Protein AF-B9FM03-F1 (afdb_monomer_lite)

Structure (mmCIF, N/CA/C/O backbone):
data_AF-B9FM03-F1
#
_entry.id   AF-B9FM03-F1
#
loop_
_atom_site.group_PDB
_atom_site.id
_atom_site.type_symbol
_atom_site.label_atom_id
_atom_site.label_alt_id
_atom_site.label_comp_id
_atom_site.label_asym_id
_atom_site.label_entity_id
_atom_site.label_seq_id
_atom_site.pdbx_PDB_ins_code
_atom_site.Cartn_x
_atom_site.Cartn_y
_atom_site.Cartn_z
_atom_site.occupancy
_atom_site.B_iso_or_equiv
_atom_site.auth_seq_id
_atom_site.auth_comp_id
_atom_site.auth_asym_id
_atom_site.auth_atom_id
_atom_site.pdbx_PDB_model_num
ATOM 1 N N . MET A 1 1 ? 5.303 -16.244 -36.282 1.00 72.19 1 MET A N 1
ATOM 2 C CA . MET A 1 1 ? 6.299 -16.594 -35.236 1.00 72.19 1 MET A CA 1
ATOM 3 C C . MET A 1 1 ? 5.661 -16.790 -33.855 1.00 72.19 1 MET A C 1
ATOM 5 O O . MET A 1 1 ? 5.867 -17.839 -33.264 1.00 72.19 1 MET A O 1
ATOM 9 N N . ILE A 1 2 ? 4.841 -15.857 -33.351 1.00 80.44 2 ILE A N 1
ATOM 10 C CA . ILE A 1 2 ? 4.264 -15.939 -31.989 1.00 80.44 2 ILE A CA 1
ATOM 11 C C . ILE A 1 2 ? 3.303 -17.130 -31.808 1.00 80.44 2 ILE A C 1
ATOM 13 O O . ILE A 1 2 ? 3.425 -17.859 -30.828 1.00 80.44 2 ILE A O 1
ATOM 17 N N . HIS A 1 3 ? 2.412 -17.401 -32.770 1.00 80.50 3 HIS A N 1
ATOM 18 C CA . HIS A 1 3 ? 1.543 -18.588 -32.726 1.00 80.50 3 HIS A CA 1
ATOM 19 C C . HIS A 1 3 ? 2.316 -19.905 -32.609 1.00 80.50 3 HIS A C 1
ATOM 21 O O . HIS A 1 3 ? 1.897 -20.802 -31.884 1.00 80.50 3 HIS A O 1
ATOM 27 N N . PHE A 1 4 ? 3.453 -20.010 -33.301 1.00 85.38 4 PHE A N 1
ATOM 28 C CA . PHE A 1 4 ? 4.306 -21.191 -33.230 1.00 85.38 4 PHE A CA 1
ATOM 29 C C . PHE A 1 4 ? 4.900 -21.360 -31.830 1.00 85.38 4 PHE A C 1
ATOM 31 O O . PHE A 1 4 ? 4.866 -22.458 -31.291 1.00 85.38 4 PHE A O 1
ATOM 38 N N . ILE A 1 5 ? 5.363 -20.271 -31.208 1.00 88.38 5 ILE A N 1
ATOM 39 C CA . ILE A 1 5 ? 5.891 -20.297 -29.837 1.00 88.38 5 ILE A CA 1
ATOM 40 C C . ILE A 1 5 ? 4.797 -20.697 -28.838 1.00 88.38 5 ILE A C 1
ATOM 42 O O . ILE A 1 5 ? 5.030 -21.553 -27.990 1.00 88.38 5 ILE A O 1
ATOM 46 N N . LEU A 1 6 ? 3.594 -20.123 -28.953 1.00 88.00 6 LEU A N 1
ATOM 47 C CA . LEU A 1 6 ? 2.467 -20.473 -28.082 1.00 88.00 6 LEU A CA 1
ATOM 48 C C . LEU A 1 6 ? 2.044 -21.934 -28.252 1.00 88.00 6 LEU A C 1
ATOM 50 O O . LEU A 1 6 ? 1.744 -22.598 -27.263 1.00 88.00 6 LEU A O 1
ATOM 54 N N . LYS A 1 7 ? 2.056 -22.445 -29.488 1.00 87.81 7 LYS A N 1
ATOM 55 C CA . LYS A 1 7 ? 1.763 -23.850 -29.775 1.00 87.81 7 LYS A CA 1
ATOM 56 C C . LYS A 1 7 ? 2.841 -24.773 -29.214 1.00 87.81 7 LYS A C 1
ATOM 58 O O . LYS A 1 7 ? 2.500 -25.706 -28.508 1.00 87.81 7 LYS A O 1
ATOM 63 N N . LEU A 1 8 ? 4.117 -24.462 -29.432 1.00 93.25 8 LEU A N 1
ATOM 64 C CA . LEU A 1 8 ? 5.243 -25.225 -28.890 1.00 93.25 8 LEU A CA 1
ATOM 65 C C . LEU A 1 8 ? 5.205 -25.281 -27.355 1.00 93.25 8 LEU A C 1
ATOM 67 O O . LEU A 1 8 ? 5.401 -26.340 -26.764 1.00 93.25 8 LEU A O 1
ATOM 71 N N . MET A 1 9 ? 4.914 -24.151 -26.704 1.00 92.06 9 MET A N 1
ATOM 72 C CA . MET A 1 9 ? 4.705 -24.100 -25.256 1.00 92.06 9 MET A CA 1
ATOM 73 C C . MET A 1 9 ? 3.519 -24.973 -24.842 1.00 92.06 9 MET A C 1
ATOM 75 O O . MET A 1 9 ? 3.603 -25.686 -23.843 1.00 92.06 9 MET A O 1
ATOM 79 N N . GLY A 1 10 ? 2.421 -24.926 -25.596 1.00 93.56 10 GLY A N 1
ATOM 80 C CA . GLY A 1 10 ? 1.247 -25.746 -25.328 1.00 93.56 10 GLY A CA 1
ATOM 81 C C . GLY A 1 10 ? 1.511 -27.239 -25.481 1.00 93.56 10 GLY A C 1
ATOM 82 O O . GLY A 1 10 ? 1.114 -28.006 -24.611 1.00 93.56 10 GLY A O 1
ATOM 83 N N . ASP A 1 11 ? 2.266 -27.639 -26.500 1.00 94.69 11 ASP A N 1
ATOM 84 C CA . ASP A 1 11 ? 2.661 -29.030 -26.730 1.00 94.69 11 ASP A CA 1
ATOM 85 C C . ASP A 1 11 ? 3.583 -29.541 -25.605 1.00 94.69 11 ASP A C 1
ATOM 87 O O . ASP A 1 11 ? 3.445 -30.676 -25.156 1.00 94.69 11 ASP A O 1
ATOM 91 N N . ALA A 1 12 ? 4.484 -28.694 -25.092 1.00 95.75 12 ALA A N 1
ATOM 92 C CA . ALA A 1 12 ? 5.390 -29.052 -23.998 1.00 95.75 12 ALA A CA 1
ATOM 93 C C . ALA A 1 12 ? 4.716 -29.087 -22.611 1.00 95.75 12 ALA A C 1
ATOM 95 O O . ALA A 1 12 ? 5.104 -29.881 -21.757 1.00 95.75 12 ALA A O 1
ATOM 96 N N . THR A 1 13 ? 3.737 -28.210 -22.359 1.00 95.12 13 THR A N 1
ATOM 97 C CA . THR A 1 13 ? 3.107 -28.041 -21.031 1.00 95.12 13 THR A CA 1
ATOM 98 C C . THR A 1 13 ? 1.720 -28.672 -20.910 1.00 95.12 13 THR A C 1
ATOM 100 O O . THR A 1 13 ? 1.210 -28.811 -19.800 1.00 95.12 13 THR A O 1
ATOM 103 N N . GLY A 1 14 ? 1.081 -29.017 -22.029 1.00 93.50 14 GLY A N 1
ATOM 104 C CA . GLY A 1 14 ? -0.329 -29.406 -22.091 1.00 93.50 14 GLY A CA 1
ATOM 105 C C . GLY A 1 14 ? -1.314 -28.238 -21.931 1.00 93.50 14 GLY A C 1
ATOM 106 O O . GLY A 1 14 ? -2.508 -28.470 -21.745 1.00 93.50 14 GLY A O 1
ATOM 107 N N . LEU A 1 15 ? -0.850 -26.981 -21.968 1.00 92.38 15 LEU A N 1
ATOM 108 C CA . LEU A 1 15 ? -1.687 -25.790 -21.781 1.00 92.38 15 LEU A CA 1
ATOM 109 C C . LEU A 1 15 ? -2.113 -25.167 -23.116 1.00 92.38 15 LEU A C 1
ATOM 111 O O . LEU A 1 15 ? -1.311 -24.999 -24.026 1.00 92.38 15 LEU A O 1
ATOM 115 N N . VAL A 1 16 ? -3.366 -24.716 -23.213 1.00 89.94 16 VAL A N 1
ATOM 116 C CA . VAL A 1 16 ? -3.882 -24.017 -24.404 1.00 89.94 16 VAL A CA 1
ATOM 117 C C . VAL A 1 16 ? -4.222 -22.568 -24.059 1.00 89.94 16 VAL A C 1
ATOM 119 O O . VAL A 1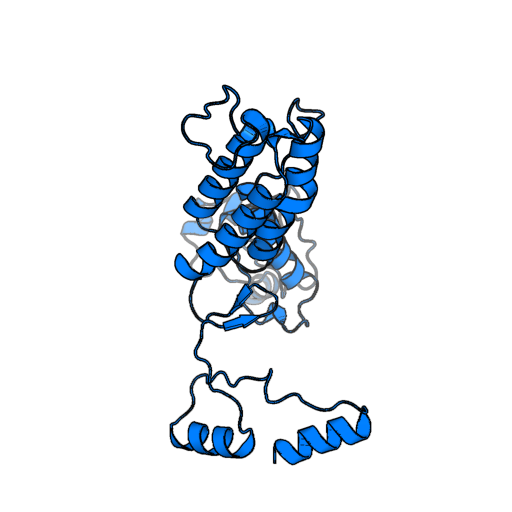 16 ? -4.950 -22.292 -23.104 1.00 89.94 16 VAL A O 1
ATOM 122 N N . SER A 1 17 ? -3.700 -21.620 -24.840 1.00 86.81 17 SER A N 1
ATOM 123 C CA . SER A 1 17 ? -3.974 -20.191 -24.650 1.00 86.81 17 SER A CA 1
ATOM 124 C C . SER A 1 17 ? -5.417 -19.837 -25.016 1.00 86.81 17 SER A C 1
ATOM 126 O O . SER A 1 17 ? -5.880 -20.120 -26.118 1.00 86.81 17 SER A O 1
ATOM 128 N N . ASN A 1 18 ? -6.124 -19.160 -24.110 1.00 89.19 18 ASN A N 1
ATOM 129 C CA . ASN A 1 18 ? -7.483 -18.684 -24.359 1.00 89.19 18 ASN A CA 1
ATOM 130 C C . ASN A 1 18 ? -7.463 -17.258 -24.929 1.00 89.19 18 ASN A C 1
ATOM 132 O O . ASN A 1 18 ? -7.473 -16.285 -24.176 1.00 89.19 18 ASN A O 1
ATOM 136 N N . LEU A 1 19 ? -7.478 -17.139 -26.258 1.00 86.06 19 LEU A N 1
ATOM 137 C CA . LEU A 1 19 ? -7.442 -15.844 -26.949 1.00 86.06 19 LEU A CA 1
ATOM 138 C C . LEU A 1 19 ? -8.680 -14.968 -26.675 1.00 86.06 19 LEU A C 1
ATOM 140 O O . LEU A 1 19 ? -8.576 -13.749 -26.706 1.00 86.06 19 LEU A O 1
ATOM 144 N N . ALA A 1 20 ? -9.822 -15.560 -26.302 1.00 86.81 20 ALA A N 1
ATOM 145 C CA . ALA A 1 20 ? -11.026 -14.807 -25.938 1.00 86.81 20 ALA A CA 1
ATOM 146 C C . ALA A 1 20 ? -10.911 -14.102 -24.571 1.00 86.81 20 ALA A C 1
ATOM 148 O O . ALA A 1 20 ? -11.579 -13.097 -24.329 1.00 86.81 20 ALA A O 1
ATOM 149 N N . LYS A 1 21 ? -10.075 -14.625 -23.663 1.00 87.88 21 LYS A N 1
ATOM 150 C CA . LYS A 1 21 ? -9.746 -13.980 -22.377 1.00 87.88 21 LYS A CA 1
ATOM 151 C C . LYS A 1 21 ? -8.492 -13.108 -22.459 1.00 87.88 21 LYS A C 1
ATOM 153 O O . LYS A 1 21 ? -8.310 -12.240 -21.604 1.00 87.88 21 LYS A O 1
ATOM 158 N N . SER A 1 22 ? -7.647 -13.339 -23.458 1.00 89.62 22 SER A N 1
ATOM 159 C CA . SER A 1 22 ? -6.464 -12.531 -23.737 1.00 89.62 22 SER A CA 1
ATOM 160 C C . SER A 1 22 ? -6.839 -11.187 -24.354 1.00 89.62 22 SER A C 1
ATOM 162 O O . SER A 1 22 ? -7.879 -11.021 -24.986 1.00 89.62 22 SER A O 1
ATOM 164 N N . SER A 1 23 ? -5.979 -10.196 -24.161 1.00 90.38 23 SER A N 1
ATOM 165 C CA . SER A 1 23 ? -6.109 -8.896 -24.810 1.00 90.38 23 SER A CA 1
ATOM 166 C C . SER A 1 23 ? -4.739 -8.294 -25.045 1.00 90.38 23 SER A C 1
ATOM 168 O O . SER A 1 23 ? -3.835 -8.497 -24.233 1.00 90.38 23 SER A O 1
ATOM 170 N N . LEU A 1 24 ? -4.614 -7.526 -26.119 1.00 89.44 24 LEU A N 1
ATOM 171 C CA . LEU A 1 24 ? -3.382 -6.834 -26.470 1.00 89.44 24 LEU A CA 1
ATOM 172 C C . LEU A 1 24 ? -3.404 -5.420 -25.923 1.00 89.44 24 LEU A C 1
ATOM 174 O O . LEU A 1 24 ? -4.366 -4.692 -26.141 1.00 89.44 24 LEU A O 1
ATOM 178 N N . THR A 1 25 ? -2.327 -5.033 -25.254 1.00 89.50 25 THR A N 1
ATOM 179 C CA . THR A 1 25 ? -2.129 -3.664 -24.787 1.00 89.50 25 THR A CA 1
ATOM 180 C C . THR A 1 25 ? -0.878 -3.119 -25.440 1.00 89.50 25 THR A C 1
ATOM 182 O O . THR A 1 25 ? 0.221 -3.604 -25.185 1.00 89.50 25 THR A O 1
ATOM 185 N N . LEU A 1 26 ? -1.060 -2.130 -26.306 1.00 86.38 26 LEU A N 1
ATOM 186 C CA . LEU A 1 26 ? -0.007 -1.599 -27.161 1.00 86.38 26 LEU A CA 1
ATOM 187 C C . LEU A 1 26 ? 0.713 -0.464 -26.431 1.00 86.38 26 LEU A C 1
ATOM 189 O O . LEU A 1 26 ? 0.075 0.463 -25.927 1.00 86.38 26 LEU A O 1
ATOM 193 N N . ILE A 1 27 ? 2.040 -0.544 -26.351 1.00 86.50 27 ILE A N 1
ATOM 194 C CA . ILE A 1 27 ? 2.884 0.451 -25.685 1.00 86.50 27 ILE A CA 1
ATOM 195 C C . ILE A 1 27 ? 3.951 0.880 -26.686 1.00 86.50 27 ILE A C 1
ATOM 197 O O . ILE A 1 27 ? 4.836 0.096 -27.005 1.00 86.50 27 ILE A O 1
ATOM 201 N N . HIS A 1 28 ? 3.868 2.130 -27.150 1.00 85.81 28 HIS A N 1
ATOM 202 C CA . HIS A 1 28 ? 4.849 2.726 -28.065 1.00 85.81 28 HIS A CA 1
ATOM 203 C C . HIS A 1 28 ? 5.066 1.911 -29.361 1.00 85.81 28 HIS A C 1
ATOM 205 O O . HIS A 1 28 ? 6.197 1.646 -29.755 1.00 85.81 28 HIS A O 1
ATOM 211 N N . CYS A 1 29 ? 3.970 1.502 -30.009 1.00 85.38 29 CYS A N 1
ATOM 212 C CA . CYS A 1 29 ? 3.992 0.769 -31.280 1.00 85.38 29 CYS A CA 1
ATOM 213 C C . CYS A 1 29 ? 3.648 1.697 -32.454 1.00 85.38 29 CYS A C 1
ATOM 215 O O . CYS A 1 29 ? 2.852 2.623 -32.284 1.00 85.38 29 CYS A O 1
ATOM 217 N N . THR A 1 30 ? 4.216 1.435 -33.633 1.00 88.44 30 THR A N 1
ATOM 218 C CA . THR A 1 30 ? 3.813 2.079 -34.898 1.00 88.44 30 THR A CA 1
ATOM 219 C C . THR A 1 30 ? 2.595 1.385 -35.506 1.00 88.44 30 THR A C 1
ATOM 221 O O . THR A 1 30 ? 2.358 0.212 -35.226 1.00 88.44 30 THR A O 1
ATOM 224 N N . ASP A 1 31 ? 1.846 2.070 -36.374 1.00 86.00 31 ASP A N 1
ATOM 225 C CA . ASP A 1 31 ? 0.624 1.515 -36.984 1.00 86.00 31 ASP A CA 1
ATOM 226 C C . ASP A 1 31 ? 0.879 0.188 -37.723 1.00 86.00 31 ASP A C 1
ATOM 228 O O . ASP A 1 31 ? 0.123 -0.766 -37.560 1.00 86.00 31 ASP A O 1
ATOM 232 N N . VAL A 1 32 ? 2.022 0.074 -38.410 1.00 87.94 32 VAL A N 1
ATOM 233 C CA . VAL A 1 32 ? 2.455 -1.166 -39.084 1.00 87.94 32 VAL A CA 1
ATOM 234 C C . VAL A 1 32 ? 2.616 -2.326 -38.092 1.00 87.94 32 VAL A C 1
ATOM 236 O O . VAL A 1 32 ? 2.123 -3.425 -38.326 1.00 87.94 32 VAL A O 1
ATOM 239 N N . GLN A 1 33 ? 3.253 -2.084 -36.941 1.00 86.25 33 GLN A N 1
ATOM 240 C CA . GLN A 1 33 ? 3.433 -3.115 -35.910 1.00 86.25 33 GLN A CA 1
ATOM 241 C C . GLN A 1 33 ? 2.105 -3.529 -35.273 1.00 86.25 33 GLN A C 1
ATOM 243 O O . GLN A 1 33 ? 1.941 -4.674 -34.850 1.00 86.25 33 GLN A O 1
ATOM 248 N N . ILE A 1 34 ? 1.160 -2.595 -35.164 1.00 85.19 34 ILE A N 1
ATOM 249 C CA . ILE A 1 34 ? -0.162 -2.873 -34.607 1.00 85.19 34 ILE A CA 1
ATOM 250 C C . ILE A 1 34 ? -0.920 -3.828 -35.528 1.00 85.19 34 ILE A C 1
ATOM 252 O O . ILE A 1 34 ? -1.488 -4.804 -35.034 1.00 85.19 34 ILE A O 1
ATOM 256 N N . GLU A 1 35 ? -0.899 -3.587 -36.838 1.00 84.94 35 GLU A N 1
ATOM 257 C CA . GLU A 1 35 ? -1.536 -4.458 -37.830 1.00 84.94 35 GLU A CA 1
ATOM 258 C C . GLU A 1 35 ? -0.929 -5.867 -37.811 1.00 84.94 35 GLU A C 1
ATOM 260 O O . GLU A 1 35 ? -1.664 -6.838 -37.622 1.00 84.94 35 GLU A O 1
ATOM 265 N N . GLU A 1 36 ? 0.403 -5.978 -37.858 1.00 84.94 36 GLU A N 1
ATOM 266 C CA . GLU A 1 36 ? 1.115 -7.264 -37.814 1.00 84.94 36 GLU A CA 1
ATOM 267 C C . GLU A 1 36 ? 0.762 -8.090 -36.565 1.00 84.94 36 GLU A C 1
ATOM 269 O O . GLU A 1 36 ? 0.483 -9.289 -36.641 1.00 84.94 36 GLU A O 1
ATOM 274 N N . VAL A 1 37 ? 0.760 -7.467 -35.383 1.00 84.94 37 VAL A N 1
ATOM 275 C CA . VAL A 1 37 ? 0.481 -8.174 -34.122 1.00 84.94 37 VAL A CA 1
ATOM 276 C C . VAL A 1 37 ? -0.995 -8.560 -34.015 1.00 84.94 37 VAL A C 1
ATOM 278 O O . VAL A 1 37 ? -1.319 -9.620 -33.470 1.00 84.94 37 VAL A O 1
ATOM 281 N N . THR A 1 38 ? -1.895 -7.729 -34.538 1.00 84.19 38 THR A N 1
ATOM 282 C CA . THR A 1 38 ? -3.341 -7.979 -34.484 1.00 84.19 38 THR A CA 1
ATOM 283 C C . THR A 1 38 ? -3.738 -9.126 -35.406 1.00 84.19 38 THR A C 1
ATOM 285 O O . THR A 1 38 ? -4.510 -9.993 -34.989 1.00 84.19 38 THR A O 1
ATOM 288 N N . GLU A 1 39 ? -3.156 -9.190 -36.606 1.00 85.00 39 GLU A N 1
ATOM 289 C CA . GLU A 1 39 ? -3.340 -10.302 -37.542 1.00 85.00 39 GLU A CA 1
ATOM 290 C C . GLU A 1 39 ? -2.853 -11.624 -36.933 1.00 85.00 39 GLU A C 1
ATOM 292 O O . GLU A 1 39 ? -3.545 -12.640 -36.992 1.00 85.00 39 GLU A O 1
ATOM 297 N N . VAL A 1 40 ? -1.700 -11.595 -36.256 1.00 83.56 40 VAL A N 1
ATOM 298 C CA . VAL A 1 40 ? -1.063 -12.793 -35.693 1.00 83.56 40 VAL A CA 1
ATOM 299 C C . VAL A 1 40 ? -1.694 -13.283 -34.391 1.00 83.56 40 VAL A C 1
ATOM 301 O O . VAL A 1 40 ? -1.517 -14.446 -34.070 1.00 83.56 40 VAL A O 1
ATOM 304 N N . LEU A 1 41 ? -2.348 -12.456 -33.575 1.00 82.31 41 LEU A N 1
ATOM 305 C CA . LEU A 1 41 ? -2.871 -12.907 -32.271 1.00 82.31 41 LEU A CA 1
ATOM 306 C C . LEU A 1 41 ? -4.395 -12.938 -32.197 1.00 82.31 41 LEU A C 1
ATOM 308 O O . LEU A 1 41 ? -4.927 -13.564 -31.278 1.00 82.31 41 LEU A O 1
ATOM 312 N N . THR A 1 42 ? -5.090 -12.284 -33.133 1.00 84.56 42 THR A N 1
ATOM 313 C CA . THR A 1 42 ? -6.561 -12.281 -33.246 1.00 84.56 42 THR A CA 1
ATOM 314 C C . THR A 1 42 ? -7.268 -12.001 -31.905 1.00 84.56 42 THR A C 1
ATOM 316 O O . THR A 1 42 ? -8.322 -12.554 -31.596 1.00 84.56 42 THR A O 1
ATOM 319 N N . CYS A 1 43 ? -6.656 -11.161 -31.065 1.00 85.44 43 CYS A N 1
ATOM 320 C CA . CYS A 1 43 ? -7.136 -10.799 -29.730 1.00 85.44 43 CYS A CA 1
ATOM 321 C C . CYS A 1 43 ? -7.688 -9.368 -29.729 1.00 85.44 43 CYS A C 1
ATOM 323 O O . CYS A 1 43 ? -7.186 -8.519 -30.469 1.00 85.44 43 CYS A O 1
ATOM 325 N N . PRO A 1 44 ? -8.650 -9.042 -28.848 1.00 88.19 44 PRO A N 1
ATOM 326 C CA . PRO A 1 44 ? -9.120 -7.673 -28.702 1.00 88.19 44 PRO A CA 1
ATOM 327 C C . PRO A 1 44 ? -7.996 -6.757 -28.205 1.00 88.19 44 PRO A C 1
ATOM 329 O O . PRO A 1 44 ? -7.309 -7.058 -27.221 1.00 88.19 44 PRO A O 1
ATOM 332 N N . ILE A 1 45 ? -7.851 -5.606 -28.856 1.00 87.88 45 ILE A N 1
ATOM 333 C CA . ILE A 1 45 ? -6.948 -4.542 -28.420 1.00 87.88 45 ILE A CA 1
ATOM 334 C C . ILE A 1 45 ? -7.623 -3.776 -27.276 1.00 87.88 45 ILE A C 1
ATOM 336 O O . ILE A 1 45 ? -8.755 -3.308 -27.400 1.00 87.88 45 ILE A O 1
ATOM 340 N N . LYS A 1 46 ? -6.924 -3.637 -26.150 1.00 89.62 46 LYS A N 1
ATOM 341 C CA . LYS A 1 46 ? -7.307 -2.798 -25.014 1.00 89.62 46 LYS A CA 1
ATOM 342 C C . LYS A 1 46 ? -6.270 -1.708 -24.814 1.00 89.62 46 LYS A C 1
ATOM 344 O O . LYS A 1 46 ? -5.069 -1.933 -24.910 1.00 89.62 46 LYS A O 1
ATOM 349 N N . GLN A 1 47 ? -6.744 -0.517 -24.488 1.00 87.62 47 GLN A N 1
ATOM 350 C CA . GLN A 1 47 ? -5.870 0.591 -24.131 1.00 87.62 47 GLN A CA 1
ATOM 351 C C . GLN A 1 47 ? -5.693 0.660 -22.617 1.00 87.62 47 GLN A C 1
ATOM 353 O O . GLN A 1 47 ? -6.587 0.289 -21.854 1.00 87.62 47 GLN A O 1
ATOM 358 N N . LEU A 1 48 ? -4.531 1.146 -22.179 1.00 89.00 48 LEU A N 1
ATOM 359 C CA . LEU A 1 48 ? -4.327 1.479 -20.774 1.00 89.00 48 LEU A CA 1
ATOM 360 C C . LEU A 1 48 ? -5.275 2.624 -20.388 1.00 89.00 48 LEU A C 1
ATOM 362 O O . LEU A 1 48 ? -5.415 3.582 -21.149 1.00 89.00 48 LEU A O 1
ATOM 366 N N . PRO A 1 49 ? -5.894 2.575 -19.201 1.00 88.50 49 PRO A N 1
ATOM 367 C CA . PRO A 1 49 ? -5.654 1.629 -18.109 1.00 88.50 49 PRO A CA 1
ATOM 368 C C . PRO A 1 49 ? -6.387 0.281 -18.259 1.00 88.50 49 PRO A C 1
ATOM 370 O O . PRO A 1 49 ? -7.571 0.245 -18.582 1.00 88.50 49 PRO A O 1
ATOM 373 N N . ILE A 1 50 ? -5.720 -0.828 -17.919 1.00 89.81 50 ILE A N 1
ATOM 374 C CA . ILE A 1 50 ? -6.341 -2.168 -17.843 1.00 89.81 50 ILE A CA 1
ATOM 375 C C . ILE A 1 50 ? -6.394 -2.665 -16.398 1.00 89.81 50 ILE A C 1
ATOM 377 O O . ILE A 1 50 ? -5.581 -2.268 -15.572 1.00 89.81 50 ILE A O 1
ATOM 381 N N . VAL A 1 51 ? -7.331 -3.559 -16.075 1.00 88.50 51 VAL A N 1
ATOM 382 C CA . VAL A 1 51 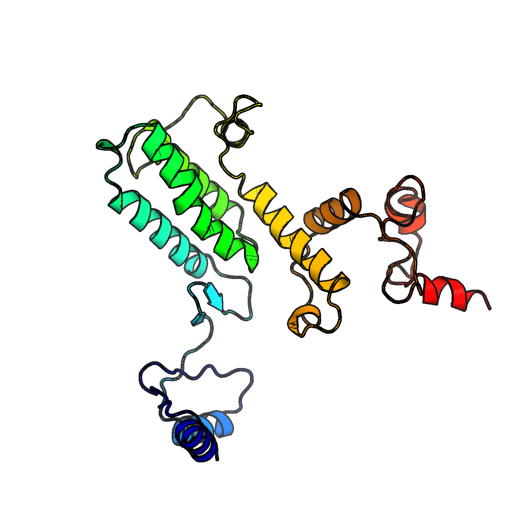? -7.395 -4.184 -14.744 1.00 88.50 51 VAL A CA 1
ATOM 383 C C . VAL A 1 51 ? -6.622 -5.499 -14.758 1.00 88.50 51 VAL A C 1
ATOM 385 O O . VAL A 1 51 ? -6.971 -6.410 -15.504 1.00 88.50 51 VAL A O 1
ATOM 388 N N . TYR A 1 52 ? -5.617 -5.621 -13.894 1.00 89.19 52 TYR A N 1
ATOM 389 C CA . TYR A 1 52 ? -4.838 -6.843 -13.702 1.00 89.19 52 TYR A CA 1
ATOM 390 C C . TYR A 1 52 ? -4.764 -7.187 -12.219 1.00 89.19 52 TYR A C 1
ATOM 392 O O . TYR A 1 52 ? -4.461 -6.328 -11.394 1.00 89.19 52 TYR A O 1
ATOM 400 N N . LEU A 1 53 ? -5.116 -8.429 -11.870 1.00 89.62 53 LEU A N 1
ATOM 401 C CA . LEU A 1 53 ? -5.253 -8.889 -10.477 1.00 89.62 53 LEU A CA 1
ATOM 402 C C . LEU A 1 53 ? -6.144 -7.974 -9.611 1.00 89.62 53 LEU A C 1
ATOM 404 O O . LEU A 1 53 ? -6.019 -7.896 -8.396 1.00 89.62 53 LEU A O 1
ATOM 408 N N . GLY A 1 54 ? -7.082 -7.269 -10.244 1.00 87.62 54 GLY A N 1
ATOM 409 C CA . GLY A 1 54 ? -7.971 -6.334 -9.568 1.00 87.62 54 GLY A CA 1
ATOM 410 C C . GLY A 1 54 ? -7.403 -4.928 -9.355 1.00 87.62 54 GLY A C 1
ATOM 411 O O . GLY A 1 54 ? -8.169 -4.099 -8.864 1.00 87.62 54 GLY A O 1
ATOM 412 N N . LEU A 1 55 ? -6.157 -4.649 -9.759 1.00 89.81 55 LEU A N 1
ATOM 413 C CA . LEU A 1 55 ? -5.515 -3.330 -9.738 1.00 89.81 55 LEU A CA 1
ATOM 414 C C . LEU A 1 55 ? -5.551 -2.661 -11.122 1.00 89.81 55 LEU A C 1
ATOM 416 O O . LEU A 1 55 ? -5.438 -3.353 -12.136 1.00 89.81 55 LEU A O 1
ATOM 420 N N . PRO A 1 56 ? -5.677 -1.325 -11.192 1.00 89.69 56 PRO A N 1
ATOM 421 C CA . PRO A 1 56 ? -5.535 -0.596 -12.444 1.00 89.69 56 PRO A CA 1
ATOM 422 C C . PRO A 1 56 ? -4.053 -0.503 -12.836 1.00 89.69 56 PRO A C 1
ATOM 424 O O . PRO A 1 56 ? -3.271 0.200 -12.198 1.00 89.69 56 PRO A O 1
ATOM 427 N N . LEU A 1 57 ? -3.668 -1.186 -13.910 1.00 88.88 57 LEU A N 1
ATOM 428 C CA . LEU A 1 57 ? -2.395 -0.970 -14.585 1.00 88.88 57 LEU A CA 1
ATOM 429 C C . LEU A 1 57 ? -2.514 0.263 -15.473 1.00 88.88 57 LEU A C 1
ATOM 431 O O . LEU A 1 57 ? -3.348 0.319 -16.375 1.00 88.88 57 LEU A O 1
ATOM 435 N N . SER A 1 58 ? -1.677 1.256 -15.205 1.00 87.38 58 SER A N 1
ATOM 436 C CA . SER A 1 58 ? -1.664 2.545 -15.885 1.00 87.38 58 SER A CA 1
ATOM 437 C C . SER A 1 58 ? -0.232 3.071 -15.929 1.00 87.38 58 SER A C 1
ATOM 439 O O . SER A 1 58 ? 0.526 2.877 -14.984 1.00 87.38 58 SER A O 1
ATOM 441 N N . VAL A 1 59 ? 0.128 3.778 -17.003 1.00 85.12 59 VAL A N 1
ATOM 442 C CA . VAL A 1 59 ? 1.425 4.482 -17.109 1.00 85.12 59 VAL A CA 1
ATOM 443 C C . VAL A 1 59 ? 1.448 5.740 -16.232 1.00 85.12 59 VAL A C 1
ATOM 445 O O . VAL A 1 59 ? 2.497 6.275 -15.892 1.00 85.12 59 VAL A O 1
ATOM 448 N N . ARG A 1 60 ? 0.265 6.244 -15.870 1.00 86.06 60 ARG A N 1
ATOM 449 C CA . ARG A 1 60 ? 0.075 7.456 -15.067 1.00 86.06 60 ARG A CA 1
ATOM 450 C C . ARG A 1 60 ? -0.526 7.112 -13.712 1.00 86.06 60 ARG A C 1
ATOM 452 O O . ARG A 1 60 ? -1.151 6.061 -13.559 1.00 86.06 60 ARG A O 1
ATOM 459 N N . LYS A 1 61 ? -0.406 8.044 -12.761 1.00 84.50 61 LYS A N 1
ATOM 460 C CA . LYS A 1 61 ? -1.081 7.950 -11.458 1.00 84.50 61 LYS A CA 1
ATOM 461 C C . LYS A 1 61 ? -2.571 7.629 -11.644 1.00 84.50 61 LYS A C 1
ATOM 463 O O . LYS A 1 61 ? -3.192 8.193 -12.552 1.00 84.50 61 LYS A O 1
ATOM 468 N N . PRO A 1 62 ? -3.140 6.748 -10.806 1.00 87.31 62 PRO A N 1
ATOM 469 C CA . PRO A 1 62 ? -4.504 6.304 -10.998 1.00 87.31 62 PRO A CA 1
ATOM 470 C C . PRO A 1 62 ? -5.487 7.463 -10.851 1.00 87.31 62 PRO A C 1
ATOM 472 O O . PRO A 1 62 ? -5.399 8.272 -9.925 1.00 87.31 62 PRO A O 1
ATOM 475 N N . THR A 1 63 ? -6.427 7.555 -11.789 1.00 90.31 63 THR A N 1
ATOM 476 C CA . THR A 1 63 ? -7.461 8.594 -11.770 1.00 90.31 63 THR A CA 1
ATOM 477 C C . THR A 1 63 ? -8.518 8.288 -10.710 1.00 90.31 63 THR A C 1
ATOM 479 O O . THR A 1 63 ? -8.646 7.155 -10.237 1.00 90.31 63 THR A O 1
ATOM 482 N N . LYS A 1 64 ? -9.340 9.288 -10.364 1.00 90.81 64 LYS A N 1
ATOM 483 C CA . LYS A 1 64 ? -10.467 9.099 -9.435 1.00 90.81 64 LYS A CA 1
ATOM 484 C C . LYS A 1 64 ? -11.374 7.941 -9.862 1.00 90.81 64 LYS A C 1
ATOM 486 O O . LYS A 1 64 ? -11.757 7.149 -9.014 1.00 90.81 64 LYS A O 1
ATOM 491 N N . VAL A 1 65 ? -11.645 7.805 -11.162 1.00 90.06 65 VAL A N 1
ATOM 492 C CA . VAL A 1 65 ? -12.474 6.724 -11.728 1.00 90.06 65 VAL A CA 1
ATOM 493 C C . VAL A 1 65 ? -11.871 5.345 -11.452 1.00 90.06 65 VAL A C 1
ATOM 495 O O . VAL A 1 65 ? -12.578 4.433 -11.042 1.00 90.06 65 VAL A O 1
ATOM 498 N N . GLN A 1 66 ? -10.556 5.189 -11.613 1.00 90.19 66 GLN A N 1
ATOM 499 C CA . GLN A 1 66 ? -9.890 3.908 -11.361 1.00 90.19 66 GLN A CA 1
ATOM 500 C C . GLN A 1 66 ? -9.930 3.520 -9.878 1.00 90.19 66 GLN A C 1
ATOM 502 O O . GLN A 1 66 ? -10.123 2.353 -9.545 1.00 90.19 66 GLN A O 1
ATOM 507 N N . ILE A 1 67 ? -9.777 4.498 -8.983 1.00 92.06 67 ILE A N 1
ATOM 508 C CA . ILE A 1 67 ? -9.882 4.287 -7.532 1.00 92.06 67 ILE A CA 1
ATOM 509 C C . ILE A 1 67 ? -11.340 4.040 -7.129 1.00 92.06 67 ILE A C 1
ATOM 511 O O . ILE A 1 67 ? -11.598 3.248 -6.225 1.00 92.06 67 ILE A O 1
ATOM 515 N N . GLN A 1 68 ? -12.301 4.650 -7.825 1.00 92.19 68 GLN A N 1
ATOM 516 C CA . GLN A 1 68 ? -13.726 4.451 -7.575 1.00 92.19 68 GLN A CA 1
ATOM 517 C C . GLN A 1 68 ? -14.125 2.978 -7.718 1.00 92.19 68 GLN A C 1
ATOM 519 O O . GLN A 1 68 ? -14.852 2.479 -6.873 1.00 92.19 68 GLN A O 1
ATOM 524 N N . LEU A 1 69 ? -13.540 2.233 -8.662 1.00 90.44 69 LEU A N 1
ATOM 525 C CA . LEU A 1 69 ? -13.787 0.789 -8.798 1.00 90.44 69 LEU A CA 1
ATOM 526 C C . LEU A 1 69 ? -13.467 -0.003 -7.517 1.00 90.44 69 LEU A C 1
ATOM 528 O O . LEU A 1 69 ? -14.138 -0.984 -7.199 1.00 90.44 69 LEU A O 1
ATOM 532 N N . MET A 1 70 ? -12.440 0.404 -6.765 1.00 93.19 70 MET A N 1
ATOM 533 C CA . MET A 1 70 ? -12.135 -0.174 -5.453 1.00 93.19 70 MET A CA 1
ATOM 534 C C . MET A 1 70 ? -13.170 0.258 -4.410 1.00 93.19 70 MET A C 1
ATOM 536 O O . MET A 1 70 ? -13.626 -0.569 -3.621 1.00 93.19 70 MET A O 1
ATOM 540 N N . MET A 1 71 ? -13.554 1.536 -4.415 1.00 93.19 71 MET A N 1
ATOM 541 C CA . MET A 1 71 ? -14.577 2.073 -3.514 1.00 93.19 71 MET A CA 1
ATOM 542 C C . MET A 1 71 ? -15.928 1.379 -3.708 1.00 93.19 71 MET A C 1
ATOM 544 O O . MET A 1 71 ? -16.600 1.070 -2.727 1.00 93.19 71 MET A O 1
ATOM 548 N N . ASP A 1 72 ? -16.290 1.053 -4.946 1.00 93.06 72 ASP A N 1
ATOM 549 C CA . ASP A 1 72 ? -17.526 0.350 -5.284 1.00 93.06 72 ASP A CA 1
ATOM 550 C C . ASP A 1 72 ? -17.490 -1.101 -4.787 1.00 93.06 72 ASP A C 1
ATOM 552 O O . ASP A 1 72 ? -18.487 -1.613 -4.280 1.00 93.06 72 ASP A O 1
ATOM 556 N N . ARG A 1 73 ? -16.323 -1.763 -4.838 1.00 92.12 73 ARG A N 1
ATOM 557 C CA . ARG A 1 73 ? -16.134 -3.090 -4.220 1.00 92.12 73 ARG A CA 1
ATOM 558 C C . ARG A 1 73 ? -16.282 -3.034 -2.700 1.00 92.12 73 ARG A C 1
ATOM 560 O O . ARG A 1 73 ? -16.910 -3.921 -2.125 1.00 92.12 73 ARG A O 1
ATOM 567 N N . LEU A 1 74 ? -15.739 -2.002 -2.050 1.00 91.88 74 LEU A N 1
ATOM 568 C CA . LEU A 1 74 ? -15.924 -1.786 -0.610 1.00 91.88 74 LEU A CA 1
ATOM 569 C C . LEU A 1 74 ? -17.398 -1.564 -0.267 1.00 91.88 74 LEU A C 1
ATOM 571 O O . LEU A 1 74 ? -17.904 -2.189 0.660 1.00 91.88 74 LEU A O 1
ATOM 575 N N . ALA A 1 75 ? -18.088 -0.719 -1.034 1.00 90.19 75 ALA A N 1
ATOM 576 C CA . ALA A 1 75 ? -19.512 -0.459 -0.857 1.00 90.19 75 ALA A CA 1
ATOM 577 C C . ALA A 1 75 ? -20.341 -1.739 -1.035 1.00 90.19 75 ALA A C 1
ATOM 579 O O . ALA A 1 75 ? -21.148 -2.067 -0.173 1.00 90.19 75 ALA A O 1
ATOM 580 N N . LYS A 1 76 ? -20.065 -2.530 -2.079 1.00 91.31 76 LYS A N 1
ATOM 581 C CA . LYS A 1 76 ? -20.739 -3.812 -2.321 1.00 91.31 76 LYS A CA 1
ATOM 582 C C . LYS A 1 76 ? -20.557 -4.803 -1.167 1.00 91.31 76 LYS A C 1
ATOM 584 O O . LYS A 1 76 ? -21.504 -5.502 -0.813 1.00 91.31 76 LYS A O 1
ATOM 589 N N . ASN A 1 77 ? -19.362 -4.867 -0.578 1.00 90.25 77 ASN A N 1
ATOM 590 C CA . ASN A 1 77 ? -19.111 -5.716 0.588 1.00 90.25 77 ASN A CA 1
ATOM 591 C C . ASN A 1 77 ? -19.931 -5.257 1.802 1.00 90.25 77 ASN A C 1
ATOM 593 O O . ASN A 1 77 ? -20.589 -6.080 2.433 1.00 90.25 77 ASN A O 1
ATOM 597 N N . LEU A 1 78 ? -19.936 -3.951 2.088 1.00 88.56 78 LEU A N 1
ATOM 598 C CA . LEU A 1 78 ? -20.711 -3.370 3.189 1.00 88.56 78 LEU A CA 1
ATOM 599 C C . LEU A 1 78 ? -22.214 -3.631 3.031 1.00 88.56 78 LEU A C 1
ATOM 601 O O . LEU A 1 78 ? -22.860 -4.046 3.994 1.00 88.56 78 LEU A O 1
ATOM 605 N N . ALA A 1 79 ? -22.731 -3.473 1.812 1.00 86.25 79 ALA A N 1
ATOM 606 C CA . ALA A 1 79 ? -24.122 -3.747 1.474 1.00 86.25 79 ALA A CA 1
ATOM 607 C C . ALA A 1 79 ? -24.514 -5.213 1.682 1.00 86.25 79 ALA A C 1
ATOM 609 O O . ALA A 1 79 ? -25.574 -5.535 2.223 1.00 86.25 79 ALA A O 1
ATOM 610 N N . GLY A 1 80 ? -23.625 -6.131 1.296 1.00 88.25 80 GLY A N 1
ATOM 611 C CA . GLY A 1 80 ? -23.868 -7.567 1.401 1.00 88.25 80 GLY A CA 1
ATOM 612 C C . GLY A 1 80 ? -23.964 -8.087 2.839 1.00 88.25 80 GLY A C 1
ATOM 613 O O . GLY A 1 80 ? -24.606 -9.109 3.072 1.00 88.25 80 GLY A O 1
ATOM 614 N N . TRP A 1 81 ? -23.356 -7.404 3.814 1.00 89.25 81 TRP A N 1
ATOM 615 C CA . TRP A 1 81 ? -23.223 -7.913 5.184 1.00 89.25 81 TRP A CA 1
ATOM 616 C C . TRP A 1 81 ? -24.441 -7.700 6.084 1.00 89.25 81 TRP A C 1
ATOM 618 O O . TRP A 1 81 ? -24.426 -8.181 7.213 1.00 89.25 81 TRP A O 1
ATOM 628 N N . LYS A 1 82 ? -25.500 -7.031 5.605 1.00 85.25 82 LYS A N 1
ATOM 629 C CA . LYS A 1 82 ? -26.735 -6.769 6.374 1.00 85.25 82 LYS A CA 1
ATOM 630 C C . LYS A 1 82 ? -26.431 -6.309 7.812 1.00 85.25 82 LYS A C 1
ATOM 632 O O . LYS A 1 82 ? -26.810 -6.985 8.770 1.00 85.25 82 LYS A O 1
ATOM 637 N N . PRO A 1 83 ? -25.749 -5.166 7.989 1.00 83.44 83 PRO A N 1
ATOM 638 C CA . PRO A 1 83 ? -25.175 -4.760 9.272 1.00 83.44 83 PRO A CA 1
ATOM 639 C C . PRO A 1 83 ? -26.146 -4.723 10.463 1.00 83.44 83 PRO A C 1
ATOM 641 O O . PRO A 1 83 ? -25.716 -4.924 11.595 1.00 83.44 83 PRO A O 1
ATOM 644 N N . LYS A 1 84 ? -27.447 -4.520 10.223 1.00 84.12 84 LYS A N 1
ATOM 645 C CA . LYS A 1 84 ? -28.509 -4.548 11.248 1.00 84.12 84 LYS A CA 1
ATOM 646 C C . LYS A 1 84 ? -28.685 -5.918 11.919 1.00 84.12 84 LYS A C 1
ATOM 648 O O . LYS A 1 84 ? -29.246 -5.989 13.004 1.00 84.12 84 LYS A O 1
ATOM 653 N N . LEU A 1 85 ? -28.206 -6.991 11.290 1.00 88.62 85 LEU A N 1
ATOM 654 C CA . LEU A 1 85 ? -28.243 -8.359 11.818 1.00 88.62 85 LEU A CA 1
ATOM 655 C C . LEU A 1 85 ? -26.956 -8.752 12.557 1.00 88.62 85 LEU A C 1
ATOM 657 O O . LEU A 1 85 ? -26.835 -9.884 13.018 1.00 88.62 85 LEU A O 1
ATOM 661 N N . LEU A 1 86 ? -25.977 -7.850 12.643 1.00 90.50 86 LEU A N 1
ATOM 662 C CA . LEU A 1 86 ? -24.660 -8.138 13.196 1.00 90.50 86 LEU A CA 1
ATOM 663 C C . LEU A 1 86 ? -24.458 -7.440 14.538 1.00 90.50 86 LEU A C 1
ATOM 665 O O . LEU A 1 86 ? -24.776 -6.260 14.709 1.00 90.50 86 LEU A O 1
ATOM 669 N N . SER A 1 87 ? -23.829 -8.148 15.477 1.00 91.75 87 SER A N 1
ATOM 670 C CA . SER A 1 87 ? -23.359 -7.531 16.716 1.00 91.75 87 SER A CA 1
ATOM 671 C C . SER A 1 87 ? -22.289 -6.461 16.424 1.00 91.75 87 SER A C 1
ATOM 673 O O . SER A 1 87 ? -21.626 -6.505 15.380 1.00 91.75 87 SER A O 1
ATOM 675 N N . PRO A 1 88 ? -22.089 -5.474 17.318 1.00 88.81 88 PRO A N 1
ATOM 676 C CA . PRO A 1 88 ? -20.997 -4.504 17.191 1.00 88.81 88 PRO A CA 1
ATOM 677 C C . PRO A 1 88 ? -19.625 -5.164 16.982 1.00 88.81 88 PRO A C 1
ATOM 679 O O . PRO A 1 88 ? -18.866 -4.741 16.110 1.00 88.81 88 PRO A O 1
ATOM 682 N N . ASP A 1 89 ? -19.351 -6.257 17.697 1.00 91.38 89 ASP A N 1
ATOM 683 C CA . ASP A 1 89 ? -18.083 -6.986 17.596 1.00 91.38 89 ASP A CA 1
ATOM 684 C C . ASP A 1 89 ? -17.920 -7.691 16.248 1.00 91.38 89 ASP A C 1
ATOM 686 O O . ASP A 1 89 ? -16.846 -7.643 15.647 1.00 91.38 89 ASP A O 1
ATOM 690 N N . ALA A 1 90 ? -18.996 -8.286 15.718 1.00 93.75 90 ALA A N 1
ATOM 691 C CA . ALA A 1 90 ? -18.983 -8.889 14.388 1.00 93.75 90 ALA A CA 1
ATOM 692 C C . ALA A 1 90 ? -18.720 -7.834 13.303 1.00 93.75 90 ALA A C 1
ATOM 694 O O . ALA A 1 90 ? -17.923 -8.058 12.388 1.00 93.75 90 ALA A O 1
ATOM 695 N N . ARG A 1 91 ? -19.324 -6.646 13.433 1.00 91.94 91 ARG A N 1
ATOM 696 C CA . ARG A 1 91 ? -19.078 -5.522 12.518 1.00 91.94 91 ARG A CA 1
ATOM 697 C C . ARG A 1 91 ? -17.628 -5.048 12.584 1.00 91.94 91 ARG A C 1
ATOM 699 O O . ARG A 1 91 ? -17.000 -4.833 11.545 1.00 91.94 91 ARG A O 1
ATOM 706 N N . LEU A 1 92 ? -17.070 -4.943 13.788 1.00 92.75 92 LEU A N 1
ATOM 707 C CA . LEU A 1 92 ? -15.667 -4.591 13.986 1.00 92.75 92 LEU A CA 1
ATOM 708 C C . LEU A 1 92 ? -14.722 -5.638 13.373 1.00 92.75 92 LEU A C 1
ATOM 710 O O . LEU A 1 92 ? -13.756 -5.271 12.700 1.00 92.75 92 LEU A O 1
ATOM 714 N N . ALA A 1 93 ? -15.005 -6.928 13.561 1.00 94.38 93 ALA A N 1
ATOM 715 C CA . ALA A 1 93 ? -14.215 -8.016 12.994 1.00 94.38 93 ALA A CA 1
ATOM 716 C C . ALA A 1 93 ? -14.208 -7.978 11.455 1.00 94.38 93 ALA A C 1
ATOM 718 O O . ALA A 1 93 ? -13.140 -8.069 10.842 1.00 94.38 93 ALA A O 1
ATOM 719 N N . LEU A 1 94 ? -15.367 -7.757 10.824 1.00 94.44 94 LEU A N 1
ATOM 720 C CA . LEU A 1 94 ? -15.474 -7.613 9.367 1.00 94.44 94 LEU A CA 1
ATOM 721 C C . LEU A 1 94 ? -14.652 -6.434 8.844 1.00 94.44 94 LEU A C 1
ATOM 723 O O . LEU A 1 94 ? -13.963 -6.565 7.831 1.00 94.44 94 LEU A O 1
ATOM 727 N N . ILE A 1 95 ? -14.655 -5.302 9.550 1.00 93.50 95 ILE A N 1
ATOM 728 C CA . ILE A 1 95 ? -13.817 -4.160 9.174 1.00 93.50 95 ILE A CA 1
ATOM 729 C C . ILE A 1 95 ? -12.338 -4.530 9.243 1.00 93.50 95 ILE A C 1
ATOM 731 O O . ILE A 1 95 ? -11.616 -4.351 8.261 1.00 93.50 95 ILE A O 1
ATOM 735 N N . LYS A 1 96 ? -11.886 -5.060 10.382 1.00 93.06 96 LYS A N 1
ATOM 736 C CA . LYS A 1 96 ? -10.471 -5.371 10.623 1.00 93.06 96 LYS A CA 1
ATOM 737 C C . LYS A 1 96 ? -9.901 -6.363 9.620 1.00 93.06 96 LYS A C 1
ATOM 739 O O . LYS A 1 96 ? -8.794 -6.158 9.124 1.00 93.06 96 LYS A O 1
ATOM 744 N N . HIS A 1 97 ? -10.638 -7.436 9.358 1.00 91.69 97 HIS A N 1
ATOM 745 C CA . HIS A 1 97 ? -10.104 -8.596 8.653 1.00 91.69 97 HIS A CA 1
ATOM 746 C C . HIS A 1 97 ? -10.497 -8.644 7.180 1.00 91.69 97 HIS A C 1
ATOM 748 O O . HIS A 1 97 ? -9.723 -9.162 6.379 1.00 91.69 97 HIS A O 1
ATOM 754 N N . VAL A 1 98 ? -11.648 -8.080 6.803 1.00 92.88 98 VAL A N 1
ATOM 755 C CA . VAL A 1 98 ? -12.153 -8.162 5.426 1.00 92.88 98 VAL A CA 1
ATOM 756 C C . VAL A 1 98 ? -12.088 -6.808 4.734 1.00 92.88 98 VAL A C 1
ATOM 758 O O . VAL A 1 98 ? -11.440 -6.673 3.697 1.00 92.88 98 VAL A O 1
ATOM 761 N N . LEU A 1 99 ? -12.708 -5.778 5.313 1.00 93.00 99 LEU A N 1
ATOM 762 C CA . LEU A 1 99 ? -12.823 -4.478 4.654 1.00 93.00 99 LEU A CA 1
ATOM 763 C C . LEU A 1 99 ? -11.461 -3.800 4.493 1.00 93.00 99 LEU A C 1
ATOM 765 O O . LEU A 1 99 ? -11.151 -3.317 3.410 1.00 93.00 99 LEU A O 1
ATOM 769 N N . MET A 1 100 ? -10.630 -3.814 5.541 1.00 93.75 100 MET A N 1
ATOM 770 C CA . MET A 1 100 ? -9.295 -3.210 5.515 1.00 93.75 100 MET A CA 1
ATOM 771 C C . MET A 1 100 ? -8.303 -3.981 4.641 1.00 93.75 100 MET A C 1
ATOM 773 O O . MET A 1 100 ? -7.316 -3.398 4.206 1.00 93.75 100 MET A O 1
ATOM 777 N N . ALA A 1 101 ? -8.543 -5.256 4.323 1.00 93.81 101 ALA A N 1
ATOM 778 C CA . ALA A 1 101 ? -7.639 -6.026 3.468 1.00 93.81 101 ALA A CA 1
ATOM 779 C C . ALA A 1 101 ? -7.584 -5.478 2.030 1.00 93.81 101 ALA A C 1
ATOM 781 O O . ALA A 1 101 ? -6.512 -5.423 1.428 1.00 93.81 101 ALA A O 1
ATOM 782 N N . LEU A 1 102 ? -8.717 -5.009 1.498 1.00 93.62 102 LEU A N 1
ATOM 783 C CA . LEU A 1 102 ? -8.806 -4.489 0.134 1.00 93.62 102 LEU A CA 1
ATOM 784 C C . LEU A 1 102 ? -7.990 -3.198 -0.099 1.00 93.62 102 LEU A C 1
ATOM 786 O O . LEU A 1 102 ? -7.162 -3.197 -1.009 1.00 93.62 102 LEU A O 1
ATOM 790 N N . PRO A 1 103 ? -8.136 -2.110 0.686 1.00 94.50 103 PRO A N 1
ATOM 791 C CA . PRO A 1 103 ? -7.319 -0.917 0.496 1.00 94.50 103 PRO A CA 1
ATOM 792 C C . PRO A 1 103 ? -5.842 -1.184 0.782 1.00 94.50 103 PRO A C 1
ATOM 794 O O . PRO A 1 103 ? -4.994 -0.555 0.162 1.00 94.50 103 PRO A O 1
ATOM 797 N N . LEU A 1 104 ? -5.506 -2.137 1.658 1.00 94.81 104 LEU A N 1
ATOM 798 C CA . LEU A 1 104 ? -4.114 -2.536 1.887 1.00 94.81 104 LEU A CA 1
ATOM 799 C C . LEU A 1 104 ? -3.495 -3.229 0.682 1.00 94.81 104 LEU A C 1
ATOM 801 O O . LEU A 1 104 ? -2.347 -2.948 0.347 1.00 94.81 104 LEU A O 1
ATOM 805 N N . TYR A 1 105 ? -4.260 -4.091 0.012 1.00 93.62 105 TYR A N 1
ATOM 806 C CA . TYR A 1 105 ? -3.833 -4.696 -1.241 1.00 93.62 105 TYR A CA 1
ATOM 807 C C . TYR A 1 105 ? -3.526 -3.622 -2.291 1.00 93.62 105 TYR A C 1
ATOM 809 O O . TYR A 1 105 ? -2.457 -3.650 -2.896 1.00 93.62 105 TYR A O 1
ATOM 817 N N . PHE A 1 106 ? -4.390 -2.613 -2.430 1.00 92.69 106 PHE A N 1
ATOM 818 C CA . PHE A 1 106 ? -4.125 -1.474 -3.311 1.00 92.69 106 PHE A CA 1
ATOM 819 C C . PHE A 1 106 ? -2.875 -0.708 -2.862 1.00 92.69 106 PHE A C 1
ATOM 821 O O . PHE A 1 106 ? -1.939 -0.557 -3.644 1.00 92.69 106 PHE A O 1
ATOM 828 N N . MET A 1 107 ? -2.795 -0.321 -1.588 1.00 92.56 107 MET A N 1
ATOM 829 C CA . MET A 1 107 ? -1.675 0.454 -1.042 1.00 92.56 107 MET A CA 1
ATOM 830 C C . MET A 1 107 ? -0.312 -0.244 -1.109 1.00 92.56 107 MET A C 1
ATOM 832 O O . MET A 1 107 ? 0.711 0.416 -0.948 1.00 92.56 107 MET A O 1
ATOM 836 N N . SER A 1 108 ? -0.276 -1.554 -1.365 1.00 88.94 108 SER A N 1
ATOM 837 C CA . SER A 1 108 ? 0.979 -2.266 -1.609 1.00 88.94 108 SER A CA 1
ATOM 838 C C . SER A 1 108 ? 1.672 -1.842 -2.910 1.00 88.94 108 SER A C 1
ATOM 840 O O . SER A 1 108 ? 2.892 -1.951 -2.992 1.00 88.94 108 SER A O 1
ATOM 842 N N . VAL A 1 109 ? 0.927 -1.321 -3.895 1.00 86.06 109 VAL A N 1
ATOM 843 C CA . VAL A 1 109 ? 1.453 -0.937 -5.221 1.00 86.06 109 VAL A CA 1
ATOM 844 C C . VAL A 1 109 ? 1.235 0.549 -5.539 1.00 86.06 109 VAL A C 1
ATOM 846 O O . VAL A 1 109 ? 2.002 1.130 -6.302 1.00 86.06 109 VAL A O 1
ATOM 849 N N . LEU A 1 110 ? 0.220 1.197 -4.958 1.00 87.25 110 LEU A N 1
ATOM 850 C CA . LEU A 1 110 ? -0.132 2.595 -5.250 1.00 87.25 110 LEU A CA 1
ATOM 851 C C . LEU A 1 110 ? -0.330 3.438 -3.991 1.00 87.25 110 LEU A C 1
ATOM 853 O O . LEU A 1 110 ? -0.770 2.959 -2.954 1.00 87.25 110 LEU A O 1
ATOM 857 N N . GLU A 1 111 ? -0.078 4.740 -4.093 1.00 89.19 111 GLU A N 1
ATOM 858 C CA . GLU A 1 111 ? -0.441 5.676 -3.033 1.00 89.19 111 GLU A CA 1
ATOM 859 C C . GLU A 1 111 ? -1.913 6.078 -3.169 1.00 89.19 111 GLU A C 1
ATOM 861 O O . GLU A 1 111 ? -2.316 6.685 -4.165 1.00 89.19 111 GLU A O 1
ATOM 866 N N . LEU A 1 112 ? -2.725 5.748 -2.158 1.00 92.00 112 LEU A N 1
ATOM 867 C CA . LEU A 1 112 ? -4.111 6.200 -2.119 1.00 92.00 112 LEU A CA 1
ATOM 868 C C . LEU A 1 112 ? -4.182 7.701 -1.793 1.00 92.00 112 LEU A C 1
ATOM 870 O O . LEU A 1 112 ? -3.551 8.161 -0.838 1.00 92.00 112 LEU A O 1
ATOM 874 N N . PRO A 1 113 ? -4.985 8.478 -2.538 1.00 92.88 113 PRO A N 1
ATOM 875 C CA . PRO A 1 113 ? -5.184 9.889 -2.262 1.00 92.88 113 PRO A CA 1
ATOM 876 C C . PRO A 1 113 ? -5.978 10.079 -0.966 1.00 92.88 113 PRO A C 1
ATOM 878 O O . PRO A 1 113 ? -6.825 9.262 -0.602 1.00 92.88 113 PRO A O 1
ATOM 881 N N . ALA A 1 114 ? -5.757 11.213 -0.300 1.00 92.94 114 ALA A N 1
ATOM 882 C CA . ALA A 1 114 ? -6.373 11.509 0.994 1.00 92.94 114 ALA A CA 1
ATOM 883 C C . ALA A 1 114 ? -7.912 11.448 0.975 1.00 92.94 114 ALA A C 1
ATOM 885 O O . ALA A 1 114 ? -8.505 11.003 1.954 1.00 92.94 114 ALA A O 1
ATOM 886 N N . TRP A 1 115 ? -8.554 11.842 -0.132 1.00 94.38 115 TRP A N 1
ATOM 887 C CA . TRP A 1 115 ? -10.012 11.752 -0.268 1.00 94.38 115 TRP A CA 1
ATOM 888 C C . TRP A 1 115 ? -10.506 10.301 -0.207 1.00 94.38 115 TRP A C 1
ATOM 890 O O . TRP A 1 115 ? -11.529 10.041 0.414 1.00 94.38 115 TRP A O 1
ATOM 900 N N . ALA A 1 116 ? -9.773 9.355 -0.807 1.00 94.94 116 ALA A N 1
ATOM 901 C CA . ALA A 1 116 ? -10.169 7.951 -0.831 1.00 94.94 116 ALA A CA 1
ATOM 902 C C . ALA A 1 116 ? -10.043 7.350 0.566 1.00 94.94 116 ALA A C 1
ATOM 904 O O . ALA A 1 116 ? -10.956 6.676 1.025 1.00 94.94 116 ALA A O 1
ATOM 905 N N . ILE A 1 117 ? -8.951 7.663 1.270 1.00 95.06 117 ILE A N 1
ATOM 906 C CA . ILE A 1 117 ? -8.767 7.261 2.667 1.00 95.06 117 ILE A CA 1
ATOM 907 C C . ILE A 1 117 ? -9.924 7.793 3.521 1.00 95.06 117 ILE A C 1
ATOM 909 O O . ILE A 1 117 ? -10.599 7.001 4.167 1.00 95.06 117 ILE A O 1
ATOM 913 N N . ASN A 1 118 ? -10.223 9.093 3.448 1.00 93.06 118 ASN A N 1
ATOM 914 C CA . ASN A 1 118 ? -11.308 9.702 4.224 1.00 93.06 118 ASN A CA 1
ATOM 915 C C . ASN A 1 118 ? -12.678 9.069 3.937 1.00 93.06 118 ASN A C 1
ATOM 917 O O . ASN A 1 118 ? -13.461 8.846 4.856 1.00 93.06 118 ASN A O 1
ATOM 921 N N . GLU A 1 119 ? -12.977 8.759 2.674 1.00 92.12 119 GLU A N 1
ATOM 922 C CA . GLU A 1 119 ? -14.227 8.090 2.301 1.00 92.12 119 GLU A CA 1
ATOM 923 C C . GLU A 1 119 ? -14.305 6.656 2.846 1.00 92.12 119 GLU A C 1
ATOM 925 O O . GLU A 1 119 ? -15.363 6.230 3.313 1.00 92.12 119 GLU A O 1
ATOM 930 N N . ILE A 1 120 ? -13.195 5.909 2.845 1.00 93.12 120 ILE A N 1
ATOM 931 C CA . ILE A 1 120 ? -13.140 4.573 3.457 1.00 93.12 120 ILE A CA 1
ATOM 932 C C . ILE A 1 120 ? -13.389 4.678 4.961 1.00 93.12 120 ILE A C 1
ATOM 934 O O . ILE A 1 120 ? -14.220 3.945 5.496 1.00 93.12 120 ILE A O 1
ATOM 938 N N . GLU A 1 121 ? -12.703 5.598 5.637 1.00 91.44 121 GLU A N 1
ATOM 939 C CA . GLU A 1 121 ? -12.851 5.830 7.076 1.00 91.44 121 GLU A CA 1
ATOM 940 C C . GLU A 1 121 ? -14.302 6.192 7.418 1.00 91.44 121 GLU A C 1
ATOM 942 O O . GLU A 1 121 ? -14.902 5.573 8.296 1.00 91.44 121 GLU A O 1
ATOM 947 N N . LYS A 1 122 ? -14.924 7.086 6.643 1.00 88.56 122 LYS A N 1
ATOM 948 C CA . LYS A 1 122 ? -16.335 7.466 6.788 1.00 88.56 122 LYS A CA 1
ATOM 949 C C . LYS A 1 122 ? -17.292 6.280 6.626 1.00 88.56 122 LYS A C 1
ATOM 951 O O . LYS A 1 122 ? -18.230 6.136 7.409 1.00 88.56 122 LYS A O 1
ATOM 956 N N . LYS A 1 123 ? -17.060 5.404 5.646 1.00 88.69 123 LYS A N 1
ATOM 957 C CA . LYS A 1 123 ? -17.868 4.187 5.456 1.00 88.69 123 LYS A CA 1
ATOM 958 C C . LYS A 1 123 ? -17.704 3.200 6.612 1.00 88.69 123 LYS A C 1
ATOM 960 O O . LYS A 1 123 ? -18.689 2.634 7.077 1.00 88.69 123 LYS A O 1
ATOM 965 N N . CYS A 1 124 ? -16.485 3.036 7.125 1.00 89.50 124 CYS A N 1
ATOM 966 C CA . CYS A 1 124 ? -16.239 2.211 8.308 1.00 89.50 124 CYS A CA 1
ATOM 967 C C . CYS A 1 124 ? -16.966 2.766 9.538 1.00 89.50 124 CYS A C 1
ATOM 969 O O . CYS A 1 124 ? -17.575 2.008 10.286 1.00 89.50 124 CYS A O 1
ATOM 971 N N . TRP A 1 125 ? -16.948 4.088 9.717 1.00 87.12 125 TRP A N 1
ATOM 972 C CA . TRP A 1 125 ? -17.684 4.777 10.776 1.00 87.12 125 TRP A CA 1
ATOM 973 C C . TRP A 1 125 ? -19.183 4.492 10.743 1.00 87.12 125 TRP A C 1
ATOM 975 O O . TRP A 1 125 ? -19.754 4.113 11.768 1.00 87.12 125 TRP A O 1
ATOM 985 N N . GLY A 1 126 ? -19.812 4.650 9.574 1.00 85.56 126 GLY A N 1
ATOM 986 C CA . GLY A 1 126 ? -21.236 4.354 9.390 1.00 85.56 126 GLY A CA 1
ATOM 987 C C . GLY A 1 126 ? -21.564 2.901 9.740 1.00 85.56 126 GLY A C 1
ATOM 988 O O . GLY A 1 126 ? -22.502 2.630 10.495 1.00 85.56 126 GLY A O 1
ATOM 989 N N . PHE A 1 127 ? -20.713 1.974 9.296 1.00 87.50 127 PHE A N 1
ATOM 990 C CA . PHE A 1 127 ? -20.898 0.548 9.535 1.00 87.50 127 PHE A CA 1
ATOM 991 C C . PHE A 1 127 ? -20.807 0.169 11.023 1.00 87.50 127 PHE A C 1
ATOM 993 O O . PHE A 1 127 ? -21.699 -0.518 11.526 1.00 87.50 127 PHE A O 1
ATOM 1000 N N . ILE A 1 128 ? -19.790 0.647 11.755 1.00 87.88 128 ILE A N 1
ATOM 1001 C CA . ILE A 1 128 ? -19.596 0.321 13.186 1.00 87.88 128 ILE A CA 1
ATOM 1002 C C . ILE A 1 128 ? -20.760 0.826 14.034 1.00 87.88 128 ILE A C 1
ATOM 1004 O O . ILE A 1 128 ? -21.254 0.092 14.886 1.00 87.88 128 ILE A O 1
ATOM 1008 N N . TRP A 1 129 ? -21.196 2.070 13.825 1.00 84.12 129 TRP A N 1
ATOM 1009 C CA . TRP A 1 129 ? -22.103 2.722 14.770 1.00 84.12 129 TRP A CA 1
ATOM 1010 C C . TRP A 1 129 ? -23.568 2.620 14.369 1.00 84.12 129 TRP A C 1
ATOM 1012 O O . TRP A 1 129 ? -24.385 2.203 15.184 1.00 84.12 129 TRP A O 1
ATOM 1022 N N . LYS A 1 130 ? -23.914 2.931 13.117 1.00 78.56 130 LYS A N 1
ATOM 1023 C CA . LYS A 1 130 ? -25.314 2.895 12.661 1.00 78.56 130 LYS A CA 1
ATOM 1024 C C . LYS A 1 130 ? -25.753 1.519 12.193 1.00 78.56 130 LYS A C 1
ATOM 1026 O O . LYS A 1 130 ? -26.938 1.211 12.236 1.00 78.56 130 LYS A O 1
ATOM 1031 N N . GLY A 1 131 ? -24.800 0.706 11.748 1.00 72.88 131 GLY A N 1
ATOM 1032 C CA . GLY A 1 131 ? -25.131 -0.532 11.068 1.00 72.88 131 GLY A CA 1
ATOM 1033 C C . GLY A 1 131 ? -25.905 -0.258 9.778 1.00 72.88 131 GLY A C 1
ATOM 1034 O O . GLY A 1 131 ? -26.881 -0.944 9.486 1.00 72.88 131 GLY A O 1
ATOM 1035 N N . ASP A 1 132 ? -25.486 0.772 9.043 1.00 67.94 132 ASP A N 1
ATOM 1036 C CA . ASP A 1 132 ? -26.047 1.161 7.753 1.00 67.94 132 ASP A CA 1
ATOM 1037 C C . ASP A 1 132 ? -24.916 1.601 6.807 1.00 67.94 132 ASP A C 1
ATOM 1039 O O . ASP A 1 132 ? -23.815 1.936 7.258 1.00 67.94 132 ASP A O 1
ATOM 1043 N N . GLU A 1 133 ? -25.174 1.562 5.502 1.00 61.25 133 GLU A N 1
ATOM 1044 C CA . GLU A 1 133 ? -24.223 1.970 4.459 1.00 61.25 133 GLU A CA 1
ATOM 1045 C C . GLU A 1 133 ? -24.043 3.491 4.411 1.00 61.25 133 GLU A C 1
ATOM 1047 O O . GLU A 1 133 ? -22.941 3.990 4.149 1.00 61.25 133 GLU A O 1
ATOM 1052 N N . ASP A 1 134 ? -25.116 4.227 4.708 1.00 60.59 134 ASP A N 1
ATOM 1053 C CA . ASP A 1 134 ? -25.129 5.680 4.691 1.00 60.59 134 ASP A CA 1
ATOM 1054 C C . ASP A 1 134 ? -24.650 6.261 6.025 1.00 60.59 134 ASP A C 1
ATOM 1056 O O . ASP A 1 134 ? -25.366 6.363 7.023 1.00 60.59 134 ASP A O 1
ATOM 1060 N N . ALA A 1 135 ? -23.407 6.743 6.013 1.00 55.22 135 ALA A N 1
ATOM 1061 C CA . ALA A 1 135 ? -22.801 7.519 7.097 1.00 55.22 135 ALA A CA 1
ATOM 1062 C C . ALA A 1 135 ? -23.408 8.936 7.263 1.00 55.22 135 ALA A C 1
ATOM 1064 O O . ALA A 1 135 ? -22.874 9.767 8.003 1.00 55.22 135 ALA A O 1
ATOM 1065 N N . ALA A 1 136 ? -24.500 9.263 6.560 1.00 51.03 136 ALA A N 1
ATOM 1066 C CA . ALA A 1 136 ? -25.161 10.561 6.657 1.00 51.03 136 ALA A CA 1
ATOM 1067 C C . ALA A 1 136 ? -25.654 10.787 8.098 1.00 51.03 136 ALA A C 1
ATOM 1069 O O . ALA A 1 136 ? -26.471 10.030 8.623 1.00 51.03 136 ALA A O 1
ATOM 1070 N N . GLY A 1 137 ? -25.092 11.790 8.780 1.00 52.59 137 GLY A N 1
ATOM 1071 C CA . GLY A 1 137 ? -25.410 12.122 10.173 1.00 52.59 137 GLY A CA 1
ATOM 1072 C C . GLY A 1 137 ? -24.876 11.137 11.223 1.00 52.59 137 GLY A C 1
ATOM 1073 O O . GLY A 1 137 ? -25.460 11.046 12.299 1.00 52.59 137 GLY A O 1
ATOM 1074 N N . SER A 1 138 ? -23.849 10.324 10.931 1.00 52.47 138 SER A N 1
ATOM 1075 C CA . SER A 1 138 ? -23.164 9.506 11.948 1.00 52.47 138 SER A CA 1
ATOM 1076 C C . SER A 1 138 ? -21.954 10.248 12.518 1.00 52.47 138 SER A C 1
ATOM 1078 O O . SER A 1 138 ? -20.825 10.045 12.075 1.00 52.47 138 SER A O 1
ATOM 1080 N N . CYS A 1 139 ? -22.180 11.099 13.512 1.00 51.56 139 CYS A N 1
ATOM 1081 C CA . CYS A 1 139 ? -21.100 11.635 14.333 1.00 51.56 139 CYS A CA 1
ATOM 1082 C C . CYS A 1 139 ? -20.988 10.775 15.598 1.00 51.56 139 CYS A C 1
ATOM 1084 O O . CYS A 1 139 ? -21.721 10.987 16.557 1.00 51.56 139 CYS A O 1
ATOM 1086 N N . SER A 1 140 ? -20.105 9.775 15.605 1.00 59.44 140 SER A N 1
ATOM 1087 C CA . SER A 1 140 ? -19.548 9.291 16.875 1.00 59.44 140 SER A CA 1
ATOM 1088 C C . SER A 1 140 ? -18.679 10.382 17.513 1.00 59.44 140 SER A C 1
ATOM 1090 O O . SER A 1 140 ? -18.039 11.176 16.825 1.00 59.44 140 SER A O 1
ATOM 1092 N N . LEU A 1 141 ? -18.668 10.423 18.844 1.00 66.12 141 LEU A N 1
ATOM 1093 C CA . LEU A 1 141 ? -17.890 11.372 19.646 1.00 66.12 141 LEU A CA 1
ATOM 1094 C C . LEU A 1 141 ? -16.390 11.020 19.698 1.00 66.12 141 LEU A C 1
ATOM 1096 O O . LEU A 1 141 ? -15.594 11.771 20.260 1.00 66.12 141 LEU A O 1
ATOM 1100 N N . VAL A 1 142 ? -15.990 9.866 19.150 1.00 80.50 142 VAL A N 1
ATOM 1101 C CA . VAL A 1 142 ? -14.628 9.330 19.274 1.00 80.50 142 VAL A CA 1
ATOM 1102 C C . VAL A 1 142 ? -13.854 9.531 17.981 1.00 80.50 142 VAL A C 1
ATOM 1104 O O . VAL A 1 142 ? -14.211 8.938 16.978 1.00 80.50 142 VAL A O 1
ATOM 1107 N N . ALA A 1 143 ? -12.761 10.297 18.009 1.00 86.56 143 ALA A N 1
ATOM 1108 C CA . ALA A 1 143 ? -11.883 10.495 16.851 1.00 86.56 143 ALA A CA 1
ATOM 1109 C C . ALA A 1 143 ? -11.391 9.166 16.234 1.00 86.56 143 ALA A C 1
ATOM 1111 O O . ALA A 1 143 ? -11.069 8.218 16.955 1.00 86.56 143 ALA A O 1
ATOM 1112 N N . TRP A 1 144 ? -11.293 9.098 14.900 1.00 88.19 144 TRP A N 1
ATOM 1113 C CA . TRP A 1 144 ? -10.912 7.872 14.183 1.00 88.19 144 TRP A CA 1
ATOM 1114 C C . TRP A 1 144 ? -9.512 7.384 14.563 1.00 88.19 144 TRP A C 1
ATOM 1116 O O . TRP A 1 144 ? -9.275 6.182 14.683 1.00 88.19 144 TRP A O 1
ATOM 1126 N N . GLU A 1 145 ? -8.601 8.314 14.838 1.00 90.06 145 GLU A N 1
ATOM 1127 C CA . GLU A 1 145 ? -7.248 8.026 15.297 1.00 90.06 145 GLU A CA 1
ATOM 1128 C C . GLU A 1 145 ? -7.256 7.224 16.600 1.00 90.06 145 GLU A C 1
ATOM 1130 O O . GLU A 1 145 ? -6.461 6.298 16.736 1.00 90.06 145 GLU A O 1
ATOM 1135 N N . LYS A 1 146 ? -8.193 7.506 17.519 1.00 90.69 146 LYS A N 1
ATOM 1136 C CA . LYS A 1 146 ? -8.345 6.742 18.767 1.00 90.69 146 LYS A CA 1
ATOM 1137 C C . LYS A 1 146 ? -8.830 5.320 18.503 1.00 90.69 146 LYS A C 1
ATOM 1139 O O . LYS A 1 146 ? -8.345 4.384 19.126 1.00 90.69 146 LYS A O 1
ATOM 1144 N N . LEU A 1 147 ? -9.736 5.135 17.542 1.00 90.44 147 LEU A N 1
ATOM 1145 C CA . LEU A 1 147 ? -10.218 3.803 17.153 1.00 90.44 147 LEU A CA 1
ATOM 1146 C C . LEU A 1 147 ? -9.108 2.952 16.514 1.00 90.44 147 LEU A C 1
ATOM 1148 O O . LEU A 1 147 ? -9.141 1.724 16.607 1.00 90.44 147 LEU A O 1
ATOM 1152 N N . CYS A 1 148 ? -8.114 3.596 15.902 1.00 93.00 148 CYS A N 1
ATOM 1153 C CA . CYS A 1 148 ? -6.972 2.916 15.301 1.00 93.00 148 CYS A CA 1
ATOM 1154 C C . CYS A 1 148 ? -5.887 2.481 16.301 1.00 93.00 148 CYS A C 1
ATOM 1156 O O . CYS A 1 148 ? -5.005 1.708 15.927 1.00 93.00 148 CYS A O 1
ATOM 1158 N N . LEU A 1 149 ? -5.914 2.974 17.544 1.00 93.81 149 LEU A N 1
ATOM 1159 C CA . LEU A 1 149 ? -4.951 2.567 18.572 1.00 93.81 149 LEU A CA 1
ATOM 1160 C C . LEU A 1 149 ? -5.102 1.078 18.906 1.00 93.81 149 LEU A C 1
ATOM 1162 O O . LEU A 1 149 ? -6.152 0.476 18.654 1.00 93.81 149 LEU A O 1
ATOM 1166 N N . SER A 1 150 ? -4.056 0.473 19.477 1.00 92.81 150 SER A N 1
ATOM 1167 C CA . SER A 1 150 ? -4.137 -0.912 19.948 1.00 92.81 150 SER A CA 1
ATOM 1168 C C . SER A 1 150 ? -5.188 -1.051 21.054 1.00 92.81 150 SER A C 1
ATOM 1170 O O . SER A 1 150 ? -5.553 -0.077 21.715 1.00 92.81 150 SER A O 1
ATOM 1172 N N . ILE A 1 151 ? -5.670 -2.278 21.271 1.00 91.19 151 ILE A N 1
ATOM 1173 C CA . ILE A 1 151 ? -6.639 -2.568 22.341 1.00 91.19 151 ILE A CA 1
ATOM 1174 C C . ILE A 1 151 ? -6.041 -2.203 23.711 1.00 91.19 151 ILE A C 1
ATOM 1176 O O . ILE A 1 151 ? -6.720 -1.623 24.551 1.00 91.19 151 ILE A O 1
ATOM 1180 N N . GLU A 1 152 ? -4.740 -2.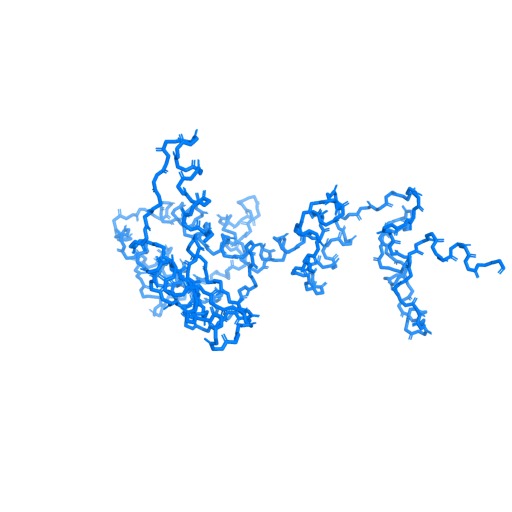444 23.891 1.00 93.88 152 GLU A N 1
ATOM 1181 C CA . GLU A 1 152 ? -3.973 -2.073 25.089 1.00 93.88 152 GLU A CA 1
ATOM 1182 C C . GLU A 1 152 ? -3.933 -0.556 25.332 1.00 93.88 152 GLU A C 1
ATOM 1184 O O . GLU A 1 152 ? -3.885 -0.105 26.471 1.00 93.88 152 GLU A O 1
ATOM 1189 N N . GLN A 1 153 ? -3.993 0.242 24.264 1.00 92.19 153 GLN A N 1
ATOM 1190 C CA . GLN A 1 153 ? -4.028 1.705 24.312 1.00 92.19 153 GLN A CA 1
ATOM 1191 C C . GLN A 1 153 ? -5.463 2.266 24.348 1.00 92.19 153 GLN A C 1
ATOM 1193 O O . GLN A 1 153 ? -5.664 3.465 24.145 1.00 92.19 153 GLN A O 1
ATOM 1198 N N . GLY A 1 154 ? -6.470 1.417 24.582 1.00 90.25 154 GLY A N 1
ATOM 1199 C CA . GLY A 1 154 ? -7.881 1.812 24.641 1.00 90.25 154 GLY A CA 1
ATOM 1200 C C . GLY A 1 154 ? -8.523 2.077 23.275 1.00 90.25 154 GLY A C 1
ATOM 1201 O O . GLY A 1 154 ? -9.586 2.693 23.206 1.00 90.25 154 GLY A O 1
ATOM 1202 N N . GLY A 1 155 ? -7.884 1.642 22.186 1.00 92.12 155 GLY A N 1
ATOM 1203 C CA . GLY A 1 155 ? -8.442 1.698 20.840 1.00 92.12 155 GLY A CA 1
ATOM 1204 C C . GLY A 1 155 ? -9.195 0.433 20.447 1.00 92.12 155 GLY A C 1
ATOM 1205 O O . GLY A 1 155 ? -9.297 -0.536 21.197 1.00 92.12 155 GLY A O 1
ATOM 1206 N N . LEU A 1 156 ? -9.707 0.423 19.215 1.00 91.62 156 LEU A N 1
ATOM 1207 C CA . LEU A 1 156 ? -10.356 -0.755 18.650 1.00 91.62 156 LEU A CA 1
ATOM 1208 C C . LEU A 1 156 ? -9.394 -1.617 17.837 1.00 91.62 156 LEU A C 1
ATOM 1210 O O . LEU A 1 156 ? -9.820 -2.662 17.372 1.00 91.62 156 LEU A O 1
ATOM 1214 N N . GLY A 1 157 ? -8.128 -1.247 17.636 1.00 91.88 157 GLY A N 1
ATOM 1215 C CA . GLY A 1 157 ? -7.169 -2.010 16.830 1.00 91.88 157 GLY A CA 1
ATOM 1216 C C . GLY A 1 157 ? -7.494 -2.021 15.334 1.00 91.88 157 GLY A C 1
ATOM 1217 O O . GLY A 1 157 ? -7.198 -2.996 14.640 1.00 91.88 157 GLY A O 1
ATOM 1218 N N . ILE A 1 158 ? -8.168 -0.984 14.832 1.00 93.69 158 ILE A N 1
ATOM 1219 C CA . ILE A 1 158 ? -8.398 -0.800 13.395 1.00 93.69 158 ILE A CA 1
ATOM 1220 C C . ILE A 1 158 ? -7.104 -0.289 12.752 1.00 93.69 158 ILE A C 1
ATOM 1222 O O . ILE A 1 158 ? -6.383 0.523 13.321 1.00 93.69 158 ILE A O 1
ATOM 1226 N N . ARG A 1 159 ? -6.779 -0.754 11.544 1.00 92.69 159 ARG A N 1
ATOM 1227 C CA . ARG A 1 159 ? -5.565 -0.301 10.853 1.00 92.69 159 ARG A CA 1
ATOM 1228 C C . ARG A 1 159 ? -5.733 1.140 10.370 1.00 92.69 159 ARG A C 1
ATOM 1230 O O . ARG A 1 159 ? -6.603 1.416 9.549 1.00 92.69 159 ARG A O 1
ATOM 1237 N N . ASN A 1 160 ? -4.849 2.034 10.812 1.00 93.94 160 ASN A N 1
ATOM 1238 C CA . ASN A 1 160 ? -4.762 3.388 10.272 1.00 93.94 160 ASN A CA 1
ATOM 1239 C C . ASN A 1 160 ? -4.202 3.338 8.840 1.00 93.94 160 ASN A C 1
ATOM 1241 O O . ASN A 1 160 ? -3.020 3.050 8.639 1.00 93.94 160 ASN A O 1
ATOM 1245 N N . LEU A 1 161 ? -5.040 3.623 7.841 1.00 94.81 161 LEU A N 1
ATOM 1246 C CA . LEU A 1 161 ? -4.666 3.515 6.427 1.00 94.81 161 LEU A CA 1
ATOM 1247 C C . LEU A 1 161 ? -3.543 4.482 6.033 1.00 94.81 161 LEU A C 1
ATOM 1249 O O . LEU A 1 161 ? -2.719 4.140 5.189 1.00 94.81 161 LEU A O 1
ATOM 1253 N N . ARG A 1 162 ? -3.457 5.658 6.667 1.00 93.75 162 ARG A N 1
ATOM 1254 C CA . ARG A 1 162 ? -2.399 6.644 6.392 1.00 93.75 162 ARG A CA 1
ATOM 1255 C C . ARG A 1 162 ? -1.040 6.121 6.841 1.00 93.75 162 ARG A C 1
ATOM 1257 O O . ARG A 1 162 ? -0.093 6.134 6.060 1.00 93.75 162 ARG A O 1
ATOM 1264 N N . LEU A 1 163 ? -0.956 5.634 8.079 1.00 93.25 163 LEU A N 1
ATOM 1265 C CA . LEU A 1 163 ? 0.279 5.065 8.626 1.00 93.25 163 LEU A CA 1
ATOM 1266 C C . LEU A 1 163 ? 0.666 3.780 7.897 1.00 93.25 163 LEU A C 1
ATOM 1268 O O . LEU A 1 163 ? 1.828 3.590 7.548 1.00 93.25 163 LEU A O 1
ATOM 1272 N N . MET A 1 164 ? -0.313 2.927 7.604 1.00 93.88 164 MET A N 1
ATOM 1273 C CA . MET A 1 164 ? -0.066 1.667 6.918 1.00 93.88 164 MET A CA 1
ATOM 1274 C C . MET A 1 164 ? 0.366 1.875 5.462 1.00 93.88 164 MET A C 1
ATOM 1276 O O . MET A 1 164 ? 1.233 1.156 4.976 1.00 93.88 164 MET A O 1
ATOM 1280 N N . GLY A 1 165 ? -0.156 2.900 4.781 1.00 93.94 165 GLY A N 1
ATOM 1281 C CA . GLY A 1 165 ? 0.327 3.308 3.463 1.00 93.94 165 GLY A CA 1
ATOM 1282 C C . GLY A 1 165 ? 1.795 3.746 3.481 1.00 93.94 165 GLY A C 1
ATOM 1283 O O . GLY A 1 165 ? 2.547 3.367 2.588 1.00 93.94 165 GLY A O 1
ATOM 1284 N N . ILE A 1 166 ? 2.227 4.485 4.511 1.00 92.88 166 ILE A N 1
ATOM 1285 C CA . ILE A 1 166 ? 3.641 4.857 4.689 1.00 92.88 166 ILE A CA 1
ATOM 1286 C C . ILE A 1 166 ? 4.489 3.608 4.952 1.00 92.88 166 ILE A C 1
ATOM 1288 O O . ILE A 1 166 ? 5.500 3.412 4.284 1.00 92.88 166 ILE A O 1
ATOM 1292 N N . ALA A 1 167 ? 4.055 2.727 5.857 1.00 93.12 167 ALA A N 1
ATOM 1293 C CA . ALA A 1 167 ? 4.775 1.499 6.189 1.00 93.12 167 ALA A CA 1
ATOM 1294 C C . ALA A 1 167 ? 4.955 0.568 4.973 1.00 93.12 167 ALA A C 1
ATOM 1296 O O . ALA A 1 167 ? 6.043 0.037 4.748 1.00 93.12 167 ALA A O 1
ATOM 1297 N N . LEU A 1 168 ? 3.913 0.405 4.149 1.00 92.75 168 LEU A N 1
ATOM 1298 C CA . LEU A 1 168 ? 3.974 -0.391 2.918 1.00 92.75 168 LEU A CA 1
ATOM 1299 C C . LEU A 1 168 ? 4.945 0.202 1.889 1.00 92.75 168 LEU A C 1
ATOM 1301 O O . LEU A 1 168 ? 5.649 -0.547 1.218 1.00 92.75 168 LEU A O 1
ATOM 1305 N N . ARG A 1 169 ? 5.047 1.531 1.795 1.00 91.12 169 ARG A N 1
ATOM 1306 C CA . ARG A 1 169 ? 6.062 2.196 0.961 1.00 91.12 169 ARG A CA 1
ATOM 1307 C C . ARG A 1 169 ? 7.471 2.037 1.522 1.00 91.12 169 ARG A C 1
ATOM 1309 O O . ARG A 1 169 ? 8.398 1.740 0.775 1.00 91.12 169 ARG A O 1
ATOM 1316 N N . THR A 1 170 ? 7.630 2.139 2.840 1.00 91.31 170 THR A N 1
ATOM 1317 C CA . THR A 1 170 ? 8.905 1.892 3.530 1.00 91.31 170 THR A CA 1
ATOM 1318 C C . THR A 1 170 ? 9.430 0.476 3.274 1.00 91.31 170 THR A C 1
ATOM 1320 O O . THR A 1 170 ? 10.631 0.298 3.078 1.00 91.31 170 THR A O 1
ATOM 1323 N N . ARG A 1 171 ? 8.547 -0.527 3.178 1.00 89.88 171 ARG A N 1
ATOM 1324 C CA . ARG A 1 171 ? 8.922 -1.898 2.793 1.00 89.88 171 ARG A CA 1
ATOM 1325 C C . ARG A 1 171 ? 9.622 -1.962 1.431 1.00 89.88 171 ARG A C 1
ATOM 1327 O O . ARG A 1 171 ? 10.563 -2.736 1.291 1.00 89.88 171 ARG A O 1
ATOM 1334 N N . TRP A 1 172 ? 9.201 -1.175 0.441 1.00 87.69 172 TRP A N 1
ATOM 1335 C CA . TRP A 1 172 ? 9.852 -1.174 -0.876 1.00 87.69 172 TRP A CA 1
ATOM 1336 C C . TRP A 1 172 ? 11.292 -0.669 -0.807 1.00 87.69 172 TRP A C 1
ATOM 1338 O O . TRP A 1 172 ? 12.165 -1.249 -1.442 1.00 87.69 172 TRP A O 1
ATOM 1348 N N . ILE A 1 173 ? 11.558 0.338 0.029 1.00 87.31 173 ILE A N 1
ATOM 1349 C CA . ILE A 1 173 ? 12.917 0.845 0.269 1.00 87.31 173 ILE A CA 1
ATOM 1350 C C . ILE A 1 173 ? 13.805 -0.265 0.847 1.00 87.31 173 ILE A C 1
ATOM 1352 O O . ILE A 1 173 ? 14.935 -0.447 0.398 1.00 87.31 173 ILE A O 1
ATOM 1356 N N . TRP A 1 174 ? 13.280 -1.036 1.807 1.00 87.81 174 TRP A N 1
ATOM 1357 C CA . TRP A 1 174 ? 13.984 -2.191 2.365 1.00 87.81 174 TRP A CA 1
ATOM 1358 C C . TRP A 1 174 ? 14.282 -3.253 1.302 1.00 87.81 174 TRP A C 1
ATOM 1360 O O . TRP A 1 174 ? 15.428 -3.670 1.169 1.00 87.81 174 TRP A O 1
ATOM 1370 N N . LEU A 1 175 ? 13.276 -3.661 0.521 1.00 87.06 175 LEU A N 1
ATOM 1371 C CA . LEU A 1 175 ? 13.432 -4.700 -0.505 1.00 87.06 175 LEU A CA 1
ATOM 1372 C C . LEU A 1 175 ? 14.460 -4.314 -1.573 1.00 87.06 175 LEU A C 1
ATOM 1374 O O . LEU A 1 175 ? 15.266 -5.154 -1.959 1.00 87.06 175 LEU A O 1
ATOM 1378 N N . CYS A 1 176 ? 14.496 -3.045 -1.992 1.00 84.69 176 CYS A N 1
ATOM 1379 C CA . CYS A 1 176 ? 15.515 -2.548 -2.919 1.00 84.69 176 CYS A CA 1
ATOM 1380 C C . CYS A 1 176 ? 16.948 -2.722 -2.392 1.00 84.69 176 CYS A C 1
ATOM 1382 O O . CYS A 1 176 ? 17.867 -2.875 -3.189 1.00 84.69 176 CYS A O 1
ATOM 1384 N N . ARG A 1 177 ? 17.148 -2.691 -1.067 1.00 82.62 177 ARG A N 1
ATOM 1385 C CA . ARG A 1 177 ? 18.465 -2.874 -0.437 1.00 82.62 177 ARG A CA 1
ATOM 1386 C C . ARG A 1 177 ? 18.779 -4.327 -0.116 1.00 82.62 177 ARG A C 1
ATOM 1388 O O . ARG A 1 177 ? 19.929 -4.730 -0.238 1.00 82.62 177 ARG A O 1
ATOM 1395 N N . ALA A 1 178 ? 17.781 -5.085 0.329 1.00 86.25 178 ALA A N 1
ATOM 1396 C CA . ALA A 1 178 ? 17.953 -6.477 0.721 1.00 86.25 178 ALA A CA 1
ATOM 1397 C C . ALA A 1 178 ? 18.177 -7.396 -0.490 1.00 86.25 178 ALA A C 1
ATOM 1399 O O . ALA A 1 178 ? 18.923 -8.365 -0.390 1.00 86.25 178 ALA A O 1
ATOM 1400 N N . GLU A 1 179 ? 17.548 -7.087 -1.627 1.00 86.81 179 GLU A N 1
ATOM 1401 C CA . GLU A 1 179 ? 17.521 -7.955 -2.807 1.00 86.81 179 GLU A CA 1
ATOM 1402 C C . GLU A 1 179 ? 17.852 -7.162 -4.087 1.00 86.81 179 GLU A C 1
ATOM 1404 O O . GLU A 1 179 ? 16.997 -7.023 -4.963 1.00 86.81 179 GLU A O 1
ATOM 1409 N N . PRO A 1 180 ? 19.078 -6.614 -4.227 1.00 81.56 180 PRO A N 1
ATOM 1410 C CA . PRO A 1 180 ? 19.433 -5.701 -5.319 1.00 81.56 180 PRO A CA 1
ATOM 1411 C C . PRO A 1 180 ? 19.325 -6.338 -6.713 1.00 81.56 180 PRO A C 1
ATOM 1413 O O . PRO A 1 180 ? 19.004 -5.643 -7.675 1.00 81.56 180 PRO A O 1
ATOM 1416 N N . GLU A 1 181 ? 19.527 -7.653 -6.816 1.00 85.62 181 GLU A N 1
ATOM 1417 C CA . GLU A 1 181 ? 19.493 -8.403 -8.080 1.00 85.62 181 GLU A CA 1
ATOM 1418 C C . GLU A 1 181 ? 18.075 -8.666 -8.609 1.00 85.62 181 GLU A C 1
ATOM 1420 O O . GLU A 1 181 ? 17.889 -9.055 -9.766 1.00 85.62 181 GLU A O 1
ATOM 1425 N N . CYS A 1 182 ? 17.047 -8.469 -7.783 1.00 83.69 182 CYS A N 1
ATOM 1426 C CA . CYS A 1 182 ? 15.679 -8.735 -8.193 1.00 83.69 182 CYS A CA 1
ATOM 1427 C C . CYS A 1 182 ? 15.191 -7.708 -9.217 1.00 83.69 182 CYS A C 1
ATOM 1429 O O . CYS A 1 182 ? 15.409 -6.510 -9.094 1.00 83.69 182 CYS A O 1
ATOM 1431 N N . SER A 1 183 ? 14.445 -8.155 -10.227 1.00 80.56 183 SER A N 1
ATOM 1432 C CA . SER A 1 183 ? 14.022 -7.298 -11.344 1.00 80.56 183 SER A CA 1
ATOM 1433 C C . SER A 1 183 ? 13.209 -6.065 -10.928 1.00 80.56 183 SER A C 1
ATOM 1435 O O . SER A 1 183 ? 13.273 -5.039 -11.607 1.00 80.56 183 SER A O 1
ATOM 1437 N N . TRP A 1 184 ? 12.483 -6.123 -9.808 1.00 74.56 184 TRP A N 1
ATOM 1438 C CA . TRP A 1 184 ? 11.706 -4.993 -9.290 1.00 74.56 184 TRP A CA 1
ATOM 1439 C C . TRP A 1 184 ? 12.559 -3.870 -8.690 1.00 74.56 184 TRP A C 1
ATOM 1441 O O . TRP A 1 184 ? 12.051 -2.761 -8.560 1.00 74.56 184 TRP A O 1
ATOM 1451 N N . THR A 1 185 ? 13.838 -4.094 -8.372 1.00 77.00 185 THR A N 1
ATOM 1452 C CA . THR A 1 185 ? 14.739 -3.027 -7.888 1.00 77.00 185 THR A CA 1
ATOM 1453 C C . THR A 1 185 ? 15.129 -2.045 -8.985 1.00 77.00 185 THR A C 1
ATOM 1455 O O . THR A 1 185 ? 15.502 -0.911 -8.696 1.00 77.00 185 THR A O 1
ATOM 1458 N N . ARG A 1 186 ? 14.979 -2.452 -10.253 1.00 75.94 186 ARG A N 1
ATOM 1459 C CA . ARG A 1 186 ? 15.176 -1.589 -11.425 1.00 75.94 186 ARG A CA 1
ATOM 1460 C C . ARG A 1 186 ? 14.102 -0.510 -11.542 1.00 75.94 186 ARG A C 1
ATOM 1462 O O . ARG A 1 186 ? 14.283 0.459 -12.275 1.00 75.94 186 ARG A O 1
ATOM 1469 N N . ILE A 1 187 ? 12.979 -0.685 -10.850 1.00 74.25 187 ILE A N 1
ATOM 1470 C CA . ILE A 1 187 ? 11.900 0.293 -10.785 1.00 74.25 187 ILE A CA 1
ATOM 1471 C C . ILE A 1 187 ? 12.142 1.152 -9.548 1.00 74.25 187 ILE A C 1
ATOM 1473 O O . ILE A 1 187 ? 12.327 0.629 -8.450 1.00 74.25 187 ILE A O 1
ATOM 1477 N N . ALA A 1 188 ? 12.126 2.476 -9.718 1.00 69.12 188 ALA A N 1
ATOM 1478 C CA . ALA A 1 188 ? 12.253 3.389 -8.590 1.00 69.12 188 ALA A CA 1
ATOM 1479 C C . ALA A 1 188 ? 11.163 3.071 -7.547 1.00 69.12 188 ALA A C 1
ATOM 1481 O O . ALA A 1 188 ? 9.979 3.021 -7.909 1.00 69.12 188 ALA A O 1
ATOM 1482 N N . PRO A 1 189 ? 11.526 2.846 -6.269 1.00 68.88 189 PRO A N 1
ATOM 1483 C CA . PRO A 1 189 ? 10.545 2.534 -5.247 1.00 68.88 189 PRO A CA 1
ATOM 1484 C C . PRO A 1 189 ? 9.556 3.690 -5.126 1.00 68.88 189 PRO A C 1
ATOM 1486 O O . PRO A 1 189 ? 9.913 4.860 -5.288 1.00 68.88 189 PRO A O 1
ATOM 1489 N N . LEU A 1 190 ? 8.304 3.364 -4.803 1.00 68.44 190 LEU A N 1
ATOM 1490 C CA . LEU A 1 190 ? 7.278 4.348 -4.480 1.00 68.44 190 LEU A CA 1
ATOM 1491 C C . LEU A 1 190 ? 7.612 4.977 -3.112 1.00 68.44 190 LEU A C 1
ATOM 1493 O O . LEU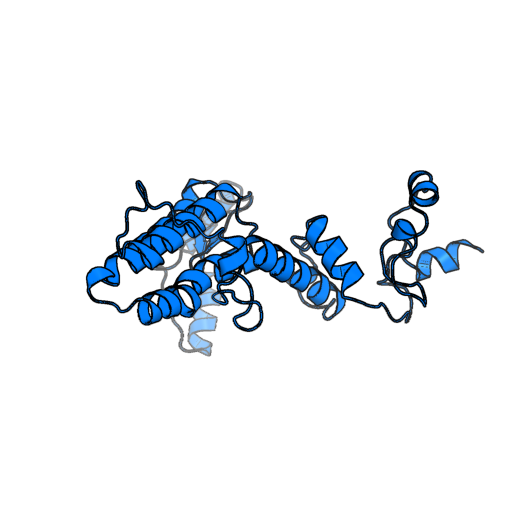 A 1 190 ? 6.973 4.675 -2.112 1.00 68.44 190 LEU A O 1
ATOM 1497 N N . ALA A 1 191 ? 8.671 5.782 -3.046 1.00 74.31 191 ALA A N 1
ATOM 1498 C CA . ALA A 1 191 ? 9.223 6.334 -1.819 1.00 74.31 191 ALA A CA 1
ATOM 1499 C C . ALA A 1 191 ? 8.914 7.833 -1.736 1.00 74.31 191 ALA A C 1
ATOM 1501 O O . ALA A 1 191 ? 9.512 8.661 -2.421 1.00 74.31 191 ALA A O 1
ATOM 1502 N N . ASP A 1 192 ? 7.957 8.197 -0.886 1.00 83.12 192 ASP A N 1
ATOM 1503 C CA . ASP A 1 192 ? 7.718 9.584 -0.497 1.00 83.12 192 ASP A CA 1
ATOM 1504 C C . ASP A 1 192 ? 8.639 9.994 0.660 1.00 83.12 192 ASP A C 1
ATOM 1506 O O . ASP A 1 192 ? 9.154 9.155 1.401 1.00 83.12 192 ASP A O 1
ATOM 1510 N N . ARG A 1 193 ? 8.801 11.303 0.885 1.00 84.19 193 ARG A N 1
ATOM 1511 C CA . ARG A 1 193 ? 9.645 11.826 1.973 1.00 84.19 193 ARG A CA 1
ATOM 1512 C C . ARG A 1 193 ? 9.312 11.202 3.333 1.00 84.19 193 ARG A C 1
ATOM 1514 O O . ARG A 1 193 ? 10.221 10.910 4.096 1.00 84.19 193 ARG A O 1
ATOM 1521 N N . LYS A 1 194 ? 8.033 10.953 3.636 1.00 88.38 194 LYS A N 1
ATOM 1522 C CA . LYS A 1 194 ? 7.637 10.325 4.907 1.00 88.38 194 LYS A CA 1
ATOM 1523 C C . LYS A 1 194 ? 8.145 8.888 5.008 1.00 88.38 194 LYS A C 1
ATOM 1525 O O . LYS A 1 194 ? 8.730 8.547 6.027 1.00 88.38 194 LYS A O 1
ATOM 1530 N N . SER A 1 195 ? 7.991 8.078 3.956 1.00 89.00 195 SER A N 1
ATOM 1531 C CA . SER A 1 195 ? 8.509 6.702 3.939 1.00 89.00 195 SER A CA 1
ATOM 1532 C C . SER A 1 195 ? 10.030 6.629 4.099 1.00 89.00 195 SER A C 1
ATOM 1534 O O . SER A 1 195 ? 10.503 5.753 4.820 1.00 89.00 195 SER A O 1
ATOM 1536 N N . LEU A 1 196 ? 10.781 7.571 3.510 1.00 86.25 196 LEU A N 1
ATOM 1537 C CA . LEU A 1 196 ? 12.237 7.687 3.673 1.00 86.25 196 LEU A CA 1
ATOM 1538 C C . LEU A 1 196 ? 12.630 8.030 5.113 1.00 86.25 196 LEU A C 1
ATOM 1540 O O . LEU A 1 196 ? 13.525 7.405 5.671 1.00 86.25 196 LEU A O 1
ATOM 1544 N N . HIS A 1 197 ? 11.938 8.987 5.735 1.00 85.25 197 HIS A N 1
ATOM 1545 C CA . HIS A 1 197 ? 12.165 9.348 7.139 1.00 85.25 197 HIS A CA 1
ATOM 1546 C C . HIS A 1 197 ? 11.822 8.184 8.075 1.00 85.25 197 HIS A C 1
ATOM 1548 O O . HIS A 1 197 ? 12.604 7.866 8.967 1.00 85.25 197 HIS A O 1
ATOM 1554 N N . CYS A 1 198 ? 10.702 7.494 7.837 1.00 88.31 198 CYS A N 1
ATOM 1555 C CA . CYS A 1 198 ? 10.341 6.285 8.576 1.00 88.31 198 CYS A CA 1
ATOM 1556 C C . CYS A 1 198 ? 11.382 5.176 8.398 1.00 88.31 198 CYS A C 1
ATOM 1558 O O . CYS A 1 198 ? 11.750 4.526 9.374 1.00 88.31 198 CYS A O 1
ATOM 1560 N N . PHE A 1 199 ? 11.887 4.973 7.180 1.00 88.06 199 PHE A N 1
ATOM 1561 C CA . PHE A 1 199 ? 12.951 4.011 6.910 1.00 88.06 199 PHE A CA 1
ATOM 1562 C C . PHE A 1 199 ? 14.228 4.365 7.681 1.00 88.06 199 PHE A C 1
ATOM 1564 O O . PHE A 1 199 ? 14.766 3.523 8.393 1.00 88.06 199 PHE A O 1
ATOM 1571 N N . ALA A 1 200 ? 14.681 5.617 7.610 1.00 83.81 200 ALA A N 1
ATOM 1572 C CA . ALA A 1 200 ? 15.885 6.076 8.299 1.00 83.81 200 ALA A CA 1
ATOM 1573 C C . ALA A 1 200 ? 15.772 5.967 9.828 1.00 83.81 200 ALA A C 1
ATOM 1575 O O . ALA A 1 200 ? 16.735 5.592 10.484 1.00 83.81 200 ALA A O 1
ATOM 1576 N N . ALA A 1 201 ? 14.596 6.244 10.397 1.00 84.44 201 ALA A N 1
ATOM 1577 C CA . ALA A 1 201 ? 14.360 6.117 11.835 1.00 84.44 201 ALA A CA 1
ATOM 1578 C C . ALA A 1 201 ? 14.280 4.655 12.316 1.00 84.44 201 ALA A C 1
ATOM 1580 O O . ALA A 1 201 ? 14.550 4.375 13.480 1.00 84.44 201 ALA A O 1
ATOM 1581 N N . SER A 1 202 ? 13.882 3.729 11.438 1.00 86.44 202 SER A N 1
ATOM 1582 C CA . SER A 1 202 ? 13.658 2.314 11.776 1.00 86.44 202 SER A CA 1
ATOM 1583 C C . SER A 1 202 ? 14.799 1.377 11.374 1.00 86.44 202 SER A C 1
ATOM 1585 O O . SER A 1 202 ? 14.783 0.208 11.756 1.00 86.44 202 SER A O 1
ATOM 1587 N N . SER A 1 203 ? 15.790 1.862 10.623 1.00 84.94 203 SER A N 1
ATOM 1588 C CA . SER A 1 203 ? 16.897 1.057 10.106 1.00 84.94 203 SER A CA 1
ATOM 1589 C C . SER A 1 203 ? 18.249 1.577 10.587 1.00 84.94 203 SER A C 1
ATOM 1591 O O . SER A 1 203 ? 18.449 2.771 10.788 1.00 84.94 203 SER A O 1
ATOM 1593 N N . LYS A 1 204 ? 19.199 0.657 10.762 1.00 81.56 204 LYS A N 1
ATOM 1594 C CA . LYS A 1 204 ? 20.615 0.967 10.981 1.00 81.56 204 LYS A CA 1
ATOM 1595 C C . LYS A 1 204 ? 21.406 0.375 9.830 1.00 81.56 204 LYS A C 1
ATOM 1597 O O . LYS A 1 204 ? 21.156 -0.768 9.449 1.00 81.56 204 LYS A O 1
ATOM 1602 N N . VAL A 1 205 ? 22.343 1.138 9.277 1.00 81.19 205 VAL A N 1
ATOM 1603 C CA . VAL A 1 205 ? 23.170 0.665 8.167 1.00 81.19 205 VAL A CA 1
ATOM 1604 C C . VAL A 1 205 ? 24.527 0.245 8.709 1.00 81.19 205 VAL A C 1
ATOM 1606 O O . VAL A 1 205 ? 25.292 1.072 9.196 1.00 81.19 205 VAL A O 1
ATOM 1609 N N . LEU A 1 206 ? 24.822 -1.052 8.621 1.00 80.25 206 LEU A N 1
ATOM 1610 C CA . LEU A 1 206 ? 26.161 -1.570 8.876 1.00 80.25 206 LEU A CA 1
ATOM 1611 C C . LEU A 1 206 ? 26.987 -1.415 7.601 1.00 80.25 206 LEU A C 1
ATOM 1613 O O . LEU A 1 206 ? 26.601 -1.879 6.528 1.00 80.25 206 LEU A O 1
ATOM 1617 N N . LEU A 1 207 ? 28.100 -0.701 7.720 1.00 78.88 207 LEU A N 1
ATOM 1618 C CA . LEU A 1 207 ? 28.919 -0.308 6.584 1.00 78.88 207 LEU A CA 1
ATOM 1619 C C . LEU A 1 207 ? 29.782 -1.496 6.136 1.00 78.88 207 LEU A C 1
ATOM 1621 O O . LEU A 1 207 ? 30.665 -1.936 6.865 1.00 78.88 207 LEU A O 1
ATOM 1625 N N . GLY A 1 208 ? 29.479 -2.036 4.954 1.00 80.06 208 GLY A N 1
ATOM 1626 C CA . GLY A 1 208 ? 30.295 -3.044 4.272 1.00 80.06 208 GLY A CA 1
ATOM 1627 C C . GLY A 1 208 ? 31.280 -2.395 3.297 1.00 80.06 208 GLY A C 1
ATOM 1628 O O . GLY A 1 208 ? 32.073 -1.541 3.672 1.00 80.06 208 GLY A O 1
ATOM 1629 N N . ASN A 1 209 ? 31.178 -2.742 2.011 1.00 78.88 209 ASN A N 1
ATOM 1630 C CA . ASN A 1 209 ? 31.989 -2.151 0.933 1.00 78.88 209 ASN A CA 1
ATOM 1631 C C . ASN A 1 209 ? 31.621 -0.691 0.578 1.00 78.88 209 ASN A C 1
ATOM 1633 O O . ASN A 1 209 ? 32.276 -0.087 -0.264 1.00 78.88 209 ASN A O 1
ATOM 1637 N N . GLY A 1 210 ? 30.555 -0.135 1.166 1.00 76.81 210 GLY A N 1
ATOM 1638 C CA . GLY A 1 210 ? 30.127 1.255 0.974 1.00 76.81 210 GLY A CA 1
ATOM 1639 C C . GLY A 1 210 ? 29.570 1.602 -0.414 1.00 76.81 210 GLY A C 1
ATOM 1640 O O . GLY A 1 210 ? 29.288 2.774 -0.661 1.00 76.81 210 GLY A O 1
ATOM 1641 N N . ALA A 1 211 ? 29.399 0.628 -1.316 1.00 76.31 211 ALA A N 1
ATOM 1642 C CA . ALA A 1 211 ? 29.002 0.872 -2.707 1.00 76.31 211 ALA A CA 1
ATOM 1643 C C . ALA A 1 211 ? 27.504 1.183 -2.868 1.00 76.31 211 ALA A C 1
ATOM 1645 O O . ALA A 1 211 ? 27.125 1.959 -3.739 1.00 76.31 211 ALA A O 1
ATOM 1646 N N . SER A 1 212 ? 26.653 0.610 -2.015 1.00 73.19 212 SER A N 1
ATOM 1647 C CA . SER A 1 212 ? 25.191 0.773 -2.045 1.00 73.19 212 SER A CA 1
ATOM 1648 C C . SER A 1 212 ? 24.658 1.762 -1.003 1.00 73.19 212 SER A C 1
ATOM 1650 O O . SER A 1 212 ? 23.447 1.932 -0.874 1.00 73.19 212 SER A O 1
ATOM 1652 N N . THR A 1 213 ? 25.551 2.374 -0.225 1.00 79.81 213 THR A N 1
ATOM 1653 C CA . THR A 1 213 ? 25.204 3.192 0.940 1.00 79.81 213 THR A CA 1
ATOM 1654 C C . THR A 1 213 ? 25.451 4.659 0.630 1.00 79.81 213 THR A C 1
ATOM 1656 O O . THR A 1 213 ? 26.570 5.032 0.281 1.00 79.81 213 THR A O 1
ATOM 1659 N N . SER A 1 214 ? 24.426 5.497 0.768 1.00 81.62 214 SER A N 1
ATOM 1660 C CA . SER A 1 214 ? 24.522 6.949 0.610 1.00 81.62 214 SER A CA 1
ATOM 1661 C C . SER A 1 214 ? 25.253 7.564 1.798 1.00 81.62 214 SER A C 1
ATOM 1663 O O . SER A 1 214 ? 24.885 7.334 2.946 1.00 81.62 214 SER A O 1
ATOM 1665 N N . PHE A 1 215 ? 26.257 8.398 1.536 1.00 82.00 215 PHE A N 1
ATOM 1666 C CA . PHE A 1 215 ? 27.030 9.050 2.594 1.00 82.00 215 PHE A CA 1
ATOM 1667 C C . PHE A 1 215 ? 26.185 10.023 3.436 1.00 82.00 215 PHE A C 1
ATOM 1669 O O . PHE A 1 215 ? 26.321 10.079 4.657 1.00 82.00 215 PHE A O 1
ATOM 1676 N N . TRP A 1 216 ? 25.289 10.782 2.799 1.00 82.00 216 TRP A N 1
ATOM 1677 C CA . TRP A 1 216 ? 24.542 11.848 3.473 1.00 82.00 216 TRP A CA 1
ATOM 1678 C C . TRP A 1 216 ? 23.222 11.395 4.084 1.00 82.00 216 TRP A C 1
ATOM 1680 O O . TRP A 1 216 ? 22.839 11.889 5.148 1.00 82.00 216 TRP A O 1
ATOM 1690 N N . CYS A 1 217 ? 22.513 10.506 3.389 1.00 77.62 217 CYS A N 1
ATOM 1691 C CA . CYS A 1 217 ? 21.119 10.188 3.681 1.00 77.62 217 CYS A CA 1
ATOM 1692 C C . CYS A 1 217 ? 20.959 8.941 4.556 1.00 77.62 217 CYS A C 1
ATOM 1694 O O . CYS A 1 217 ? 19.944 8.825 5.243 1.00 77.62 217 CYS A O 1
ATOM 1696 N N . ASP A 1 218 ? 21.935 8.029 4.563 1.00 81.00 218 ASP A N 1
ATOM 1697 C CA . ASP A 1 218 ? 21.832 6.790 5.331 1.00 81.00 218 ASP A CA 1
ATOM 1698 C C . ASP A 1 218 ? 22.200 6.955 6.801 1.00 81.00 218 ASP A C 1
ATOM 1700 O O . ASP A 1 218 ? 23.015 7.798 7.178 1.00 81.00 218 ASP A O 1
ATOM 1704 N N . SER A 1 219 ? 21.579 6.120 7.641 1.00 81.81 219 SER A N 1
ATOM 1705 C CA . SER A 1 219 ? 21.840 6.078 9.080 1.00 81.81 219 SER A CA 1
ATOM 1706 C C . SER A 1 219 ? 23.183 5.404 9.377 1.00 81.81 219 SER A C 1
ATOM 1708 O O . SER A 1 219 ? 23.216 4.237 9.779 1.00 81.81 219 SER A O 1
ATOM 1710 N N . LEU A 1 220 ? 24.271 6.143 9.156 1.00 77.75 220 LEU A N 1
ATOM 1711 C CA . LEU A 1 220 ? 25.655 5.695 9.340 1.00 77.75 220 LEU A CA 1
ATOM 1712 C C . LEU A 1 220 ? 26.248 6.060 10.705 1.00 77.75 220 LEU A C 1
ATOM 1714 O O . LEU A 1 220 ? 27.307 5.546 11.059 1.00 77.75 220 LEU A O 1
ATOM 1718 N N . LEU A 1 221 ? 25.617 6.966 11.456 1.00 78.94 221 LEU A N 1
ATOM 1719 C CA . LEU A 1 221 ? 26.187 7.450 12.710 1.00 78.94 221 LEU A CA 1
ATOM 1720 C C . LEU A 1 221 ? 26.095 6.383 13.826 1.00 78.94 221 LEU A C 1
ATOM 1722 O O . LEU A 1 221 ? 25.091 5.665 13.892 1.00 78.94 221 LEU A O 1
ATOM 1726 N N . PRO A 1 222 ? 27.097 6.276 14.726 1.00 74.44 222 PRO A N 1
ATOM 1727 C CA . PRO A 1 222 ? 27.114 5.283 15.809 1.00 74.44 222 PRO A CA 1
ATOM 1728 C C . PRO A 1 222 ? 25.938 5.408 16.791 1.00 74.44 222 PRO A C 1
ATOM 1730 O O . PRO A 1 222 ? 25.459 4.407 17.322 1.00 74.44 222 PRO A O 1
ATOM 1733 N N . ASP A 1 223 ? 25.456 6.634 17.010 1.00 76.25 223 ASP A N 1
ATOM 1734 C CA . ASP A 1 223 ? 24.276 6.983 17.811 1.00 76.25 223 ASP A CA 1
ATOM 1735 C C . ASP A 1 223 ? 22.950 6.838 17.036 1.00 76.25 223 ASP A C 1
ATOM 1737 O O . ASP A 1 223 ? 21.871 6.955 17.620 1.00 76.25 223 ASP A O 1
ATOM 1741 N N . GLY A 1 224 ? 23.016 6.487 15.748 1.00 71.44 224 GLY A N 1
ATOM 1742 C CA . GLY A 1 224 ? 21.886 6.409 14.828 1.00 71.44 224 GLY A CA 1
ATOM 1743 C C . GLY A 1 224 ? 21.596 7.742 14.132 1.00 71.44 224 GLY A C 1
ATOM 1744 O O . GLY A 1 224 ? 21.847 8.823 14.656 1.00 71.44 224 GLY A O 1
ATOM 1745 N N . GLY A 1 225 ? 21.036 7.664 12.926 1.00 76.12 225 GLY A N 1
ATOM 1746 C CA . GLY A 1 225 ? 20.709 8.827 12.106 1.00 76.12 225 GLY A CA 1
ATOM 1747 C C . GLY A 1 225 ? 21.750 9.140 11.031 1.00 76.12 225 GLY A C 1
ATOM 1748 O O . GLY A 1 225 ? 22.837 8.561 10.972 1.00 76.12 225 GLY A O 1
ATOM 1749 N N . SER A 1 226 ? 21.361 10.035 10.125 1.00 83.06 226 SER A N 1
ATOM 1750 C CA . SER A 1 226 ? 22.146 10.409 8.951 1.00 83.06 226 SER A CA 1
ATOM 1751 C C . SER A 1 226 ? 22.894 11.725 9.150 1.00 83.06 226 SER A C 1
ATOM 1753 O O . SER A 1 226 ? 22.508 12.569 9.966 1.00 83.06 226 SER A O 1
ATOM 1755 N N . VAL A 1 227 ? 23.955 11.935 8.366 1.00 83.44 227 VAL A N 1
ATOM 1756 C CA . VAL A 1 227 ? 24.735 13.183 8.396 1.00 83.44 227 VAL A CA 1
ATOM 1757 C C . VAL A 1 227 ? 23.847 14.380 8.045 1.00 83.44 227 VAL A C 1
ATOM 1759 O O . VAL A 1 227 ? 23.934 15.424 8.690 1.00 83.44 227 VAL A O 1
ATOM 1762 N N . GLN A 1 228 ? 22.924 14.207 7.092 1.00 83.31 228 GLN A N 1
ATOM 1763 C CA . GLN A 1 228 ? 21.924 15.216 6.739 1.00 83.31 228 GLN A CA 1
ATOM 1764 C C . GLN A 1 228 ? 21.046 15.612 7.933 1.00 83.31 228 GLN A C 1
ATOM 1766 O O . GLN A 1 228 ? 20.757 16.794 8.116 1.00 83.31 228 GLN A O 1
ATOM 1771 N N . TYR A 1 229 ? 20.596 14.641 8.730 1.00 82.19 229 TYR A N 1
ATOM 1772 C CA . TYR A 1 229 ? 19.725 14.910 9.872 1.00 82.19 229 TYR A CA 1
ATOM 1773 C C . TYR A 1 229 ? 20.461 15.666 10.984 1.0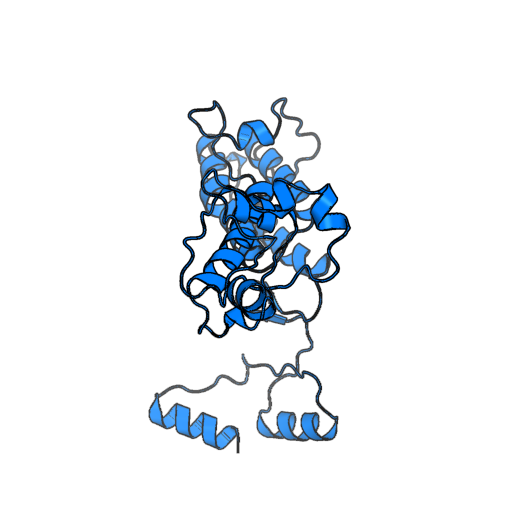0 82.19 229 TYR A C 1
ATOM 1775 O O . TYR A 1 229 ? 19.905 16.589 11.579 1.00 82.19 229 TYR A O 1
ATOM 1783 N N . ARG A 1 230 ? 21.725 15.311 11.243 1.00 83.50 230 ARG A N 1
ATOM 1784 C CA . ARG A 1 230 ? 22.542 15.933 12.294 1.00 83.50 230 ARG A CA 1
ATOM 1785 C C . ARG A 1 230 ? 23.058 17.319 11.908 1.00 83.50 230 ARG A C 1
ATOM 1787 O O . ARG A 1 230 ? 23.115 18.201 12.762 1.00 83.50 230 ARG A O 1
ATOM 1794 N N . PHE A 1 231 ? 23.404 17.514 10.637 1.00 85.88 231 PHE A N 1
ATOM 1795 C CA . PHE A 1 231 ? 23.985 18.752 10.116 1.00 85.88 231 PHE A CA 1
ATOM 1796 C C . PHE A 1 231 ? 23.203 19.269 8.892 1.00 85.88 231 PHE A C 1
ATOM 1798 O O . PHE A 1 231 ? 23.737 19.315 7.781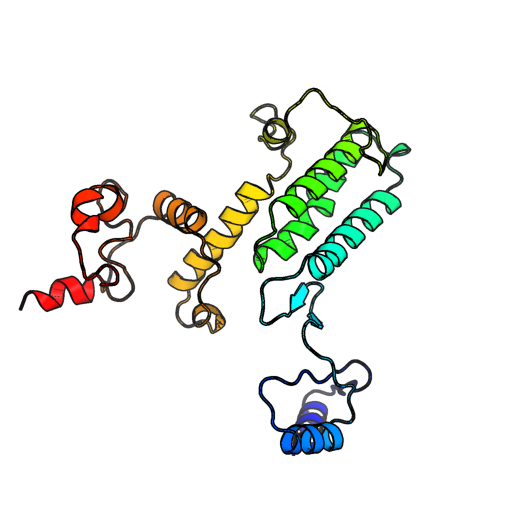 1.00 85.88 231 PHE A O 1
ATOM 1805 N N . PRO A 1 232 ? 21.942 19.710 9.069 1.00 85.88 232 PRO A N 1
ATOM 1806 C CA . PRO A 1 232 ? 21.085 20.124 7.955 1.00 85.88 232 PRO A CA 1
ATOM 1807 C C . PRO A 1 232 ? 21.607 21.376 7.238 1.00 85.88 232 PRO A C 1
ATOM 1809 O O . PRO A 1 232 ? 21.470 21.497 6.022 1.00 85.88 232 PRO A O 1
ATOM 1812 N N . ILE A 1 233 ? 22.248 22.287 7.978 1.00 86.69 233 ILE A N 1
ATOM 1813 C CA . ILE A 1 233 ? 22.863 23.500 7.424 1.00 86.69 233 ILE A CA 1
ATOM 1814 C C . ILE A 1 233 ? 24.034 23.121 6.518 1.00 86.69 233 ILE A C 1
ATOM 1816 O O . ILE A 1 233 ? 24.101 23.590 5.388 1.00 86.69 233 ILE A O 1
ATOM 1820 N N . LEU A 1 234 ? 24.915 22.221 6.965 1.00 85.25 234 LEU A N 1
ATOM 1821 C CA . LEU A 1 234 ? 26.032 21.743 6.152 1.00 85.25 234 LEU A CA 1
ATOM 1822 C C . LEU A 1 234 ? 25.525 21.093 4.863 1.00 85.25 234 LEU A C 1
ATOM 1824 O O . LEU A 1 234 ? 25.981 21.450 3.783 1.00 85.25 234 LEU A O 1
ATOM 1828 N N . PHE A 1 235 ? 24.532 20.209 4.974 1.00 82.88 235 PHE A N 1
ATOM 1829 C CA . PHE A 1 235 ? 23.935 19.540 3.821 1.00 82.88 235 PHE A CA 1
ATOM 1830 C C . PHE A 1 235 ? 23.346 20.527 2.802 1.00 82.88 235 PHE A C 1
ATOM 1832 O O . PHE A 1 235 ? 23.433 20.280 1.604 1.00 82.88 235 PHE A O 1
ATOM 1839 N N . SER A 1 236 ? 22.808 21.670 3.244 1.00 85.25 236 SER A N 1
ATOM 1840 C CA . SER A 1 236 ? 22.273 22.693 2.332 1.00 85.25 236 SER A CA 1
ATOM 1841 C C . SER A 1 236 ? 23.325 23.331 1.412 1.00 85.25 236 SER A C 1
ATOM 1843 O O . SER A 1 236 ? 22.975 23.813 0.337 1.00 85.25 236 SER A O 1
ATOM 1845 N N . PHE A 1 237 ? 24.607 23.287 1.790 1.00 84.31 237 PHE A N 1
ATOM 1846 C CA . PHE A 1 237 ? 25.723 23.805 0.992 1.00 84.31 237 PHE A CA 1
ATOM 1847 C C . PHE A 1 237 ? 26.402 22.740 0.116 1.00 84.31 237 PHE A C 1
ATOM 1849 O O . PHE A 1 237 ? 27.270 23.067 -0.696 1.00 84.31 237 PHE A O 1
ATOM 1856 N N . VAL A 1 238 ? 26.030 21.465 0.260 1.00 83.31 238 VAL A N 1
ATOM 1857 C CA . VAL A 1 238 ? 26.649 20.352 -0.467 1.00 83.31 238 VAL A CA 1
ATOM 1858 C C . VAL A 1 238 ? 26.071 20.259 -1.878 1.00 83.31 238 VAL A C 1
ATOM 1860 O O . VAL A 1 238 ? 24.875 20.062 -2.064 1.00 83.31 238 VAL A O 1
ATOM 1863 N N . LYS A 1 239 ? 26.943 20.344 -2.891 1.00 76.38 239 LYS A N 1
ATOM 1864 C CA . LYS A 1 239 ? 26.553 20.201 -4.307 1.00 76.38 239 LYS A CA 1
ATOM 1865 C C . LYS A 1 239 ? 26.339 18.748 -4.745 1.00 76.38 239 LYS A C 1
ATOM 1867 O O . LYS A 1 239 ? 25.627 18.510 -5.712 1.00 76.38 239 LYS A O 1
ATOM 1872 N N . LEU A 1 240 ? 26.963 17.789 -4.058 1.00 75.44 240 LEU A N 1
ATOM 1873 C CA . LEU A 1 240 ? 26.913 16.361 -4.385 1.00 75.44 240 LEU A CA 1
ATOM 1874 C C . LEU A 1 240 ? 26.226 15.585 -3.252 1.00 75.44 240 LEU A C 1
ATOM 1876 O O . LEU A 1 240 ? 26.883 15.036 -2.365 1.00 75.44 240 LEU A O 1
ATOM 1880 N N . SER A 1 241 ? 24.892 15.578 -3.265 1.00 72.69 241 SER A N 1
ATOM 1881 C CA . SER A 1 241 ? 24.070 14.848 -2.288 1.00 72.69 241 SER A CA 1
ATOM 1882 C C . SER A 1 241 ? 24.017 13.341 -2.551 1.00 72.69 241 SER A C 1
ATOM 1884 O O . SER A 1 241 ? 23.842 12.560 -1.616 1.00 72.69 241 SER A O 1
ATOM 1886 N N . ASP A 1 242 ? 24.222 12.931 -3.804 1.00 75.38 242 ASP A N 1
ATOM 1887 C CA . ASP A 1 242 ? 24.012 11.556 -4.272 1.00 75.38 242 ASP A CA 1
ATOM 1888 C C . ASP A 1 242 ? 25.341 10.791 -4.385 1.00 75.38 242 ASP A C 1
ATOM 1890 O O . ASP A 1 242 ? 25.625 10.116 -5.371 1.00 75.38 242 ASP A O 1
ATOM 1894 N N . ILE A 1 243 ? 26.195 10.931 -3.369 1.00 82.94 243 ILE A N 1
ATOM 1895 C CA . ILE A 1 243 ? 27.472 10.215 -3.274 1.00 82.94 243 ILE A CA 1
ATOM 1896 C C . ILE A 1 243 ? 27.326 8.985 -2.375 1.00 82.94 243 ILE A C 1
ATOM 1898 O O . ILE A 1 243 ? 26.743 9.048 -1.286 1.00 82.94 243 ILE A O 1
ATOM 1902 N N . THR A 1 244 ? 27.899 7.868 -2.822 1.00 85.00 244 THR A N 1
ATOM 1903 C CA . THR A 1 244 ? 28.042 6.651 -2.017 1.00 85.00 244 THR A CA 1
ATOM 1904 C C . THR A 1 244 ? 29.256 6.749 -1.101 1.00 85.00 244 THR A C 1
ATOM 1906 O O . THR A 1 244 ? 30.217 7.457 -1.401 1.00 85.00 244 THR A O 1
ATOM 1909 N N . VAL A 1 245 ? 29.249 6.031 0.022 1.00 81.94 245 VAL A N 1
ATOM 1910 C CA . VAL A 1 245 ? 30.373 6.060 0.973 1.00 81.94 245 VAL A CA 1
ATOM 1911 C C . VAL A 1 245 ? 31.677 5.620 0.301 1.00 81.94 245 VAL A C 1
ATOM 1913 O O . VAL A 1 245 ? 32.706 6.253 0.513 1.00 81.94 245 VAL A O 1
ATOM 1916 N N . ALA A 1 246 ? 31.638 4.597 -0.557 1.00 81.62 246 ALA A N 1
ATOM 1917 C CA . ALA A 1 246 ? 32.815 4.156 -1.306 1.00 81.62 246 ALA A CA 1
ATOM 1918 C C . ALA A 1 246 ? 33.385 5.275 -2.196 1.00 81.62 246 ALA A C 1
ATOM 1920 O O . ALA A 1 246 ? 34.583 5.543 -2.164 1.00 81.62 246 ALA A O 1
ATOM 1921 N N . ALA A 1 247 ? 32.524 5.980 -2.938 1.00 81.19 247 ALA A N 1
ATOM 1922 C CA . ALA A 1 247 ? 32.949 7.076 -3.806 1.00 81.19 247 ALA A CA 1
ATOM 1923 C C . ALA A 1 247 ? 33.449 8.298 -3.013 1.00 81.19 247 ALA A C 1
ATOM 1925 O O . ALA A 1 247 ? 34.420 8.934 -3.421 1.00 81.19 247 ALA A O 1
ATOM 1926 N N . ALA A 1 248 ? 32.831 8.605 -1.865 1.00 79.56 248 ALA A N 1
ATOM 1927 C CA . ALA A 1 248 ? 33.279 9.677 -0.972 1.00 79.56 248 ALA A CA 1
ATOM 1928 C C . ALA A 1 248 ? 34.700 9.432 -0.448 1.00 79.56 248 ALA A C 1
ATOM 1930 O O . ALA A 1 248 ? 35.483 10.370 -0.333 1.00 79.56 248 ALA A O 1
ATOM 1931 N N . LEU A 1 249 ? 35.025 8.175 -0.135 1.00 78.25 249 LEU A N 1
ATOM 1932 C CA . LEU A 1 249 ? 36.334 7.794 0.390 1.00 78.25 249 LEU A CA 1
ATOM 1933 C C . LEU A 1 249 ? 37.417 7.774 -0.700 1.00 78.25 249 LEU A C 1
ATOM 1935 O O . LEU A 1 249 ? 38.551 8.150 -0.419 1.00 78.25 249 LEU A O 1
ATOM 1939 N N . CYS A 1 250 ? 37.084 7.391 -1.937 1.00 72.94 250 CYS A N 1
ATOM 1940 C CA . CYS A 1 250 ? 38.044 7.354 -3.049 1.00 72.94 250 CYS A CA 1
ATOM 1941 C C . CYS A 1 250 ? 38.378 8.739 -3.639 1.00 72.94 250 CYS A C 1
ATOM 1943 O O . CYS A 1 250 ? 39.494 8.937 -4.113 1.00 72.94 250 CYS A O 1
ATOM 1945 N N . ASN A 1 251 ? 37.458 9.709 -3.583 1.00 61.00 251 ASN A N 1
ATOM 1946 C CA . ASN A 1 251 ? 37.663 11.069 -4.116 1.00 61.00 251 ASN A CA 1
ATOM 1947 C C . ASN A 1 251 ? 38.592 11.967 -3.268 1.00 61.00 251 ASN A C 1
ATOM 1949 O O . ASN A 1 251 ? 38.773 13.133 -3.609 1.00 61.00 251 ASN A O 1
ATOM 1953 N N . ASN A 1 252 ? 39.178 11.447 -2.186 1.00 53.28 252 ASN A N 1
ATOM 1954 C CA . ASN A 1 252 ? 40.182 12.140 -1.365 1.00 53.28 252 ASN A CA 1
ATOM 1955 C C . ASN A 1 252 ? 41.637 11.784 -1.757 1.00 53.28 252 ASN A C 1
ATOM 1957 O O . ASN A 1 252 ? 42.536 11.930 -0.927 1.00 53.28 252 ASN A O 1
ATOM 1961 N N . SER A 1 253 ? 41.861 11.312 -2.993 1.00 40.12 253 SER A N 1
ATOM 1962 C CA . SER A 1 253 ? 43.195 11.024 -3.558 1.00 40.12 253 SER A CA 1
ATOM 1963 C C . SER A 1 253 ? 43.640 12.120 -4.517 1.00 40.12 253 SER A C 1
ATOM 1965 O O . SER A 1 253 ? 42.815 12.478 -5.388 1.00 40.12 253 SER A O 1
#

Organism: Oryza sativa subsp. japonica (NCBI:txid39947)

Sequence (253 aa):
MIHFILKLMGDATGLVSNLAKSSLTLIHCTDVQIEEVTEVLTCPIKQLPIVYLGLPLSVRKPTKVQIQLMMDRLAKNLAGWKPKLLSPDARLALIKHVLMALPLYFMSVLELPAWAINEIEKKCWGFIWKGDEDAAGSCSLVAWEKLCLSIEQGGLGIRNLRLMGIALRTRWIWLCRAEPECSWTRIAPLADRKSLHCFAASSKVLLGNGASTSFWCDSLLPDGGSVQYRFPILFSFVKLSDITVAAALCNNS

Radius of gyration: 24.64 Å; chains: 1; bounding box: 72×53×64 Å

pLDDT: mean 85.21, std 8.99, range [40.12, 95.75]

Secondary structure (DSSP, 8-state):
-HHHHHHHHHHHHS----TTT--EE-SS--HHHHHHHHHHH---EEPSSEEETTEEE-SSPPPHHHHHHHHHHHHHHHHHT-GGGS-HHHHHHHIIIIITHHHHHHHTTSPPPHHHHHHHHHHHHHHHHTSSS--TT---SS-HHHHTS-GGGTS-----HHHHHHHHHHHHHHHHHH-TTSGGGGSPP---HHHHHHHHHH-----SSSSS-BTTTS--STTSS-HHHH-HHHHHT-S--S-BHHHHHHTT-

Foldseek 3Di:
DVVVVQVVVCVVPVDHDDLAPDEDEDDPDDPVVVVVVCVVSVHHHDYPQDADPNATDHPDADDPVRLVSLVVVLLVVLVVPQLVPDDLVRLLCCQAPPSVVSVLVHLLAHDDDPVSLVVSLLQSQCCNPVVDRDSVPRDDPDDSVQQCDDVVSVHVVHPNSVVSSLVSLLVQVVCCVVPVPDPCVVPDGPDDPSSLVVNQVPDADDDDLQPPAFQARHQDDPVGGGVCVVCVVVVVPDPCRRDTPNRVVVVVD